Protein AF-A0A929U2H2-F1 (afdb_monomer)

Structure (mmCIF, N/CA/C/O backbone):
data_AF-A0A929U2H2-F1
#
_entry.id   AF-A0A929U2H2-F1
#
loop_
_atom_site.group_PDB
_atom_site.id
_atom_site.type_symbol
_atom_site.label_atom_id
_atom_site.label_alt_id
_atom_site.label_comp_id
_atom_site.label_asym_id
_atom_site.label_entity_id
_atom_site.label_seq_id
_atom_site.pdbx_PDB_ins_code
_atom_site.Cartn_x
_atom_site.Cartn_y
_atom_site.Cartn_z
_atom_site.occupancy
_atom_site.B_iso_or_equiv
_atom_site.auth_seq_id
_atom_site.auth_comp_id
_atom_site.auth_asym_id
_atom_site.auth_atom_id
_atom_site.pdbx_PDB_model_num
ATOM 1 N N . MET A 1 1 ? -24.625 -22.722 -10.145 1.00 35.62 1 MET A N 1
ATOM 2 C CA . MET A 1 1 ? -23.782 -21.554 -10.481 1.00 35.62 1 MET A CA 1
ATOM 3 C C . MET A 1 1 ? -23.588 -20.709 -9.228 1.00 35.62 1 MET A C 1
ATOM 5 O O . MET A 1 1 ? -24.493 -19.960 -8.889 1.00 35.62 1 MET A O 1
ATOM 9 N N . LYS A 1 2 ? -22.486 -20.876 -8.489 1.00 44.00 2 LYS A N 1
ATOM 10 C CA . LYS A 1 2 ? -22.131 -20.033 -7.330 1.00 44.00 2 LYS A CA 1
ATOM 11 C C . LYS A 1 2 ? -20.607 -20.021 -7.153 1.00 44.00 2 LYS A C 1
ATOM 13 O O . LYS A 1 2 ? -20.110 -20.536 -6.171 1.00 44.00 2 LYS A O 1
ATOM 18 N N . ASP A 1 3 ? -19.894 -19.433 -8.103 1.00 46.31 3 ASP A N 1
ATOM 19 C CA . ASP A 1 3 ? -18.496 -19.031 -7.908 1.00 46.31 3 ASP A CA 1
ATOM 20 C C . ASP A 1 3 ? -18.364 -17.596 -8.414 1.00 46.31 3 ASP A C 1
ATOM 22 O O . ASP A 1 3 ? -17.880 -17.317 -9.505 1.00 46.31 3 ASP A O 1
ATOM 26 N N . GLY A 1 4 ? -18.942 -16.668 -7.649 1.00 57.78 4 GLY A N 1
ATOM 27 C CA . GLY A 1 4 ? -18.717 -15.246 -7.863 1.00 57.78 4 GLY A CA 1
ATOM 28 C C . GLY A 1 4 ? -17.380 -14.885 -7.235 1.00 57.78 4 GLY A C 1
ATOM 29 O O . GLY A 1 4 ? -17.301 -14.764 -6.013 1.00 57.78 4 GLY A O 1
ATOM 30 N N . HIS A 1 5 ? -16.330 -14.754 -8.044 1.00 69.19 5 HIS A N 1
ATOM 31 C CA . HIS A 1 5 ? -15.065 -14.196 -7.573 1.00 69.19 5 HIS A CA 1
ATOM 32 C C . HIS A 1 5 ? -15.310 -12.787 -7.024 1.00 69.19 5 HIS A C 1
ATOM 34 O O . HIS A 1 5 ? -16.039 -11.999 -7.626 1.00 69.19 5 HIS A O 1
ATOM 40 N N . MET A 1 6 ? -14.738 -12.477 -5.858 1.00 81.81 6 MET A N 1
ATOM 41 C CA . MET A 1 6 ? -14.872 -11.148 -5.276 1.00 81.81 6 MET A CA 1
ATOM 42 C C . MET A 1 6 ? -13.935 -10.182 -5.997 1.00 81.81 6 MET A C 1
ATOM 44 O O . MET A 1 6 ? -12.740 -10.447 -6.112 1.00 81.81 6 MET A O 1
ATOM 48 N N . PHE A 1 7 ? -14.484 -9.064 -6.453 1.00 81.31 7 PHE A N 1
ATOM 49 C CA . PHE A 1 7 ? -13.729 -7.975 -7.056 1.00 81.31 7 PHE A CA 1
ATOM 50 C C . PHE A 1 7 ? -13.870 -6.753 -6.166 1.00 81.31 7 PHE A C 1
ATOM 52 O O . PHE A 1 7 ? -14.985 -6.320 -5.870 1.00 81.31 7 PHE A O 1
ATOM 59 N N . VAL A 1 8 ? -12.738 -6.229 -5.713 1.00 79.31 8 VAL A N 1
ATOM 60 C CA . VAL A 1 8 ? -12.671 -4.957 -5.004 1.00 79.31 8 VAL A CA 1
ATOM 61 C C . VAL A 1 8 ? -11.790 -4.037 -5.832 1.00 79.31 8 VAL A C 1
ATOM 63 O O . VAL A 1 8 ? -10.588 -4.270 -5.941 1.00 79.31 8 VAL A O 1
ATOM 66 N N . ASP A 1 9 ? -12.418 -3.035 -6.441 1.00 80.38 9 ASP A N 1
ATOM 67 C CA . ASP A 1 9 ? -11.767 -2.034 -7.279 1.00 80.38 9 ASP A CA 1
ATOM 68 C C . ASP A 1 9 ? -11.701 -0.699 -6.538 1.00 80.38 9 ASP A C 1
ATOM 70 O O . ASP A 1 9 ? -12.722 -0.129 -6.144 1.00 80.38 9 ASP A O 1
ATOM 74 N N . LEU A 1 10 ? -10.475 -0.238 -6.323 1.00 78.56 10 LEU A N 1
ATOM 75 C CA . LEU A 1 10 ? -10.144 1.024 -5.688 1.00 78.56 10 LEU A CA 1
ATOM 76 C C . LEU A 1 10 ? -9.533 2.034 -6.679 1.00 78.56 10 LEU A C 1
ATOM 78 O O . LEU A 1 10 ? -9.057 3.077 -6.247 1.00 78.56 10 LEU A O 1
ATOM 82 N N . ALA A 1 11 ? -9.552 1.778 -7.990 1.00 67.94 11 ALA A N 1
ATOM 83 C CA . ALA A 1 11 ? -8.986 2.687 -8.990 1.00 67.94 11 ALA A CA 1
ATOM 84 C C . ALA A 1 11 ? -9.767 4.008 -9.112 1.00 67.94 11 ALA A C 1
ATOM 86 O O . ALA A 1 11 ? -9.189 5.079 -9.261 1.00 67.94 11 ALA A O 1
ATOM 87 N N . PHE A 1 12 ? -11.095 3.966 -8.976 1.00 54.16 12 PHE A N 1
ATOM 88 C CA . PHE A 1 12 ? -11.959 5.150 -9.050 1.00 54.16 12 PHE A CA 1
ATOM 89 C C . PHE A 1 12 ? -12.264 5.735 -7.669 1.00 54.16 12 PHE A C 1
ATOM 91 O O . PHE A 1 12 ? -13.436 5.889 -7.317 1.00 54.16 12 PHE A O 1
ATOM 98 N N . PHE A 1 13 ? -11.249 6.058 -6.859 1.00 53.19 13 PHE A N 1
ATOM 99 C CA . PHE A 1 13 ? -11.454 6.701 -5.553 1.00 53.19 13 PHE A CA 1
ATOM 100 C C . PHE A 1 13 ? -12.118 8.085 -5.689 1.00 53.19 13 PHE A C 1
ATOM 102 O O . PHE A 1 13 ? -11.494 9.138 -5.616 1.00 53.19 13 PHE A O 1
ATOM 109 N N . THR A 1 14 ? -13.438 8.077 -5.820 1.00 37.28 14 THR A N 1
ATOM 110 C CA . THR A 1 14 ? -14.324 9.218 -5.655 1.00 37.28 14 THR A CA 1
ATOM 111 C C . THR A 1 14 ? -15.296 8.853 -4.542 1.00 37.28 14 THR A C 1
ATOM 113 O O . THR A 1 14 ? -16.197 8.038 -4.695 1.00 37.28 14 THR A O 1
ATOM 116 N N . ASN A 1 15 ? -15.090 9.485 -3.390 1.00 40.12 15 ASN A N 1
ATOM 117 C CA . ASN A 1 15 ? -15.979 9.506 -2.231 1.00 40.12 15 ASN A CA 1
ATOM 118 C C . ASN A 1 15 ? -15.927 8.322 -1.243 1.00 40.12 15 ASN A C 1
ATOM 120 O O . ASN A 1 15 ? -15.792 7.140 -1.556 1.00 40.12 15 ASN A O 1
ATOM 124 N N . PHE A 1 16 ? -16.060 8.727 0.019 1.00 47.28 16 PHE A N 1
ATOM 125 C CA . PHE A 1 16 ? -16.011 7.989 1.283 1.00 47.28 16 PHE A CA 1
ATOM 126 C C . PHE A 1 16 ? -17.082 6.903 1.473 1.00 47.28 16 PHE A C 1
ATOM 128 O O . PHE A 1 16 ? -17.190 6.323 2.554 1.00 47.28 16 PHE A O 1
ATOM 135 N N . ASN A 1 17 ? -17.894 6.623 0.459 1.00 42.44 17 ASN A N 1
ATOM 136 C CA . ASN A 1 17 ? -19.063 5.785 0.643 1.00 42.44 17 ASN A CA 1
ATOM 137 C C . ASN A 1 17 ? -18.671 4.305 0.599 1.00 42.44 17 ASN A C 1
ATOM 139 O O . ASN A 1 17 ? -18.106 3.827 -0.382 1.00 42.44 17 ASN A O 1
ATOM 143 N N . LEU A 1 18 ? -19.043 3.600 1.671 1.00 50.31 18 LEU A N 1
ATOM 144 C CA . LEU A 1 18 ? -18.971 2.151 1.876 1.00 50.31 18 LEU A CA 1
ATOM 145 C C . LEU A 1 18 ? -17.713 1.588 2.561 1.00 50.31 18 LEU A C 1
ATOM 147 O O . LEU A 1 18 ? -17.200 0.536 2.188 1.00 50.31 18 LEU A O 1
ATOM 151 N N . PHE A 1 19 ? -17.273 2.224 3.649 1.00 53.94 19 PHE A N 1
ATOM 152 C CA . PHE A 1 19 ? -16.481 1.532 4.665 1.00 53.94 19 PHE A CA 1
ATOM 153 C C . PHE A 1 19 ? -17.415 0.873 5.696 1.00 53.94 19 PHE A C 1
ATOM 155 O O . PHE A 1 19 ? -17.903 1.528 6.613 1.00 53.94 19 PHE A O 1
ATOM 162 N N . LEU A 1 20 ? -17.697 -0.422 5.523 1.00 57.69 20 LEU A N 1
ATOM 163 C CA . LEU A 1 20 ? -18.344 -1.254 6.542 1.00 57.69 20 LEU A CA 1
ATOM 164 C C . LEU A 1 20 ? -17.498 -2.522 6.745 1.00 57.69 20 LEU A C 1
ATOM 166 O O . LEU A 1 20 ? -17.491 -3.411 5.880 1.00 57.69 20 LEU A O 1
ATOM 170 N N . PRO A 1 21 ? -16.739 -2.613 7.852 1.00 59.09 21 PRO A N 1
ATOM 171 C CA . PRO A 1 21 ? -16.099 -3.858 8.254 1.00 5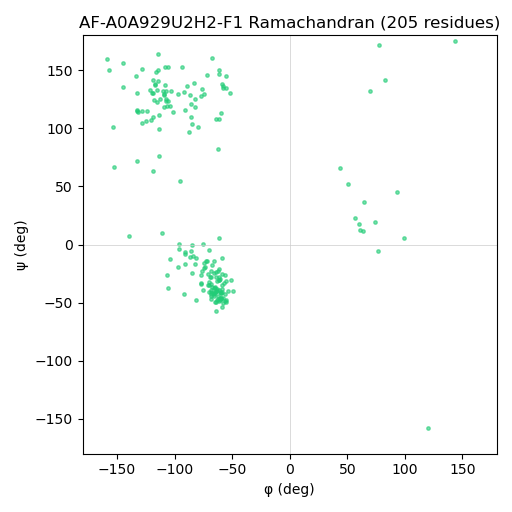9.09 21 PRO A CA 1
ATOM 172 C C . PRO A 1 21 ? -17.147 -4.969 8.382 1.00 59.09 21 PRO A C 1
ATOM 174 O O . PRO A 1 21 ? -18.278 -4.719 8.805 1.00 59.09 21 PRO A O 1
ATOM 177 N N . GLU A 1 22 ? -16.788 -6.208 8.041 1.00 54.81 22 GLU A N 1
ATOM 178 C CA . GLU A 1 22 ? -17.650 -7.354 8.351 1.00 54.81 22 GLU A CA 1
ATOM 179 C C . GLU A 1 22 ? -17.800 -7.451 9.878 1.00 54.81 22 GLU A C 1
ATOM 181 O O . GLU A 1 22 ? -16.842 -7.783 10.569 1.00 54.81 22 GLU A O 1
ATOM 186 N N . GLY A 1 23 ? -18.985 -7.113 10.399 1.00 59.88 23 GLY A N 1
ATOM 187 C CA . GLY A 1 23 ? -19.257 -7.051 11.841 1.00 59.88 23 GLY A CA 1
ATOM 188 C C . GLY A 1 23 ? -19.209 -5.650 12.464 1.00 59.88 23 GLY A C 1
ATOM 189 O O . GLY A 1 23 ? -19.339 -5.537 13.676 1.00 59.88 23 GLY A O 1
ATOM 190 N N . GLY A 1 24 ? -19.042 -4.587 11.669 1.00 69.25 24 GLY A N 1
ATOM 191 C CA . GLY A 1 24 ? -19.170 -3.197 12.131 1.00 69.25 24 GLY A CA 1
ATOM 192 C C . GLY A 1 24 ? -17.990 -2.652 12.944 1.00 69.25 24 GLY A C 1
ATOM 193 O O . GLY A 1 24 ? -17.958 -1.465 13.226 1.00 69.25 24 GLY A O 1
ATOM 194 N N . SER A 1 25 ? -16.982 -3.454 13.286 1.00 81.44 25 SER A N 1
ATOM 195 C CA . SER A 1 25 ? -15.776 -2.986 13.985 1.00 81.44 25 SER A CA 1
ATOM 196 C C . SER A 1 25 ? -14.533 -3.193 13.130 1.00 81.44 25 SER A C 1
ATOM 198 O O . SER A 1 25 ? -14.385 -4.229 12.475 1.00 81.44 25 SER A O 1
ATOM 200 N N . VAL A 1 26 ? -13.644 -2.200 13.109 1.00 86.44 26 VAL A N 1
ATOM 201 C CA . VAL A 1 26 ? -12.340 -2.332 12.453 1.00 86.44 26 VAL A CA 1
ATOM 202 C C . VAL A 1 26 ? -11.444 -3.213 13.328 1.00 86.44 26 VAL A C 1
ATOM 204 O O . VAL A 1 26 ? -11.310 -2.920 14.515 1.00 86.44 26 VAL A O 1
ATOM 207 N N . PRO A 1 27 ? -10.802 -4.263 12.777 1.00 89.88 27 PRO A N 1
ATOM 208 C CA . PRO A 1 27 ? -9.858 -5.081 13.532 1.00 89.88 27 PRO A CA 1
ATOM 209 C C . PRO A 1 27 ? -8.795 -4.230 14.227 1.00 89.88 27 PRO A C 1
ATOM 211 O O . PRO A 1 27 ? -8.151 -3.388 13.593 1.00 89.88 27 PRO A O 1
ATOM 214 N N . THR A 1 28 ? -8.585 -4.470 15.519 1.00 89.94 28 THR A N 1
ATOM 215 C CA . THR A 1 28 ? -7.646 -3.700 16.342 1.00 89.94 28 THR A CA 1
ATOM 216 C C . THR A 1 28 ? -6.218 -3.794 15.823 1.00 89.94 28 THR A C 1
ATOM 218 O O . THR A 1 28 ? -5.476 -2.830 15.924 1.00 89.94 28 THR A O 1
ATOM 221 N N . GLU A 1 29 ? -5.840 -4.902 15.186 1.00 91.62 29 GLU A N 1
ATOM 222 C CA . GLU A 1 29 ? -4.519 -5.075 14.578 1.00 91.62 29 GLU A CA 1
ATOM 223 C C . GLU A 1 29 ? -4.295 -4.110 13.406 1.00 91.62 29 GLU A C 1
ATOM 225 O O . GLU A 1 29 ? -3.190 -3.600 13.237 1.00 91.62 29 GLU A O 1
ATOM 230 N N . ILE A 1 30 ? -5.341 -3.829 12.617 1.00 91.06 30 ILE A N 1
ATOM 231 C CA . ILE A 1 30 ? -5.284 -2.829 11.540 1.00 91.06 30 ILE A CA 1
ATOM 232 C C . ILE A 1 30 ? -5.160 -1.435 12.150 1.00 91.06 30 ILE A C 1
ATOM 234 O O . ILE A 1 30 ? -4.341 -0.641 11.696 1.00 91.06 30 ILE A O 1
ATOM 238 N N . ILE A 1 31 ? -5.947 -1.149 13.189 1.00 91.50 31 ILE A N 1
ATOM 239 C CA . ILE A 1 31 ? -5.893 0.134 13.891 1.00 91.50 31 ILE A CA 1
ATOM 240 C C . ILE A 1 31 ? -4.487 0.359 14.456 1.00 91.50 31 ILE A C 1
ATOM 242 O O . ILE A 1 31 ? -3.865 1.356 14.120 1.00 91.50 31 ILE A O 1
ATOM 246 N N . SER A 1 32 ? -3.946 -0.586 15.228 1.00 92.25 32 SER A N 1
ATOM 247 C CA . SER A 1 32 ? -2.624 -0.463 15.852 1.00 92.25 32 SER A CA 1
ATOM 248 C C . SER A 1 32 ? -1.478 -0.360 14.844 1.00 92.25 32 SER A C 1
ATOM 250 O O . SER A 1 32 ? -0.478 0.290 15.139 1.00 92.25 32 SER A O 1
ATOM 252 N N . LEU A 1 33 ? -1.607 -0.983 13.666 1.00 91.31 33 LEU A N 1
ATOM 253 C CA . LEU A 1 33 ? -0.635 -0.848 12.577 1.00 91.31 33 LEU A CA 1
ATOM 254 C C . LEU A 1 33 ? -0.590 0.583 12.018 1.00 91.31 33 LEU A C 1
ATOM 256 O O . LEU A 1 33 ? 0.477 1.054 11.631 1.00 91.31 33 LEU A O 1
ATOM 260 N N . LEU A 1 34 ? -1.743 1.249 11.939 1.00 90.19 34 LEU A N 1
ATOM 261 C CA . LEU A 1 34 ? -1.889 2.562 11.308 1.00 90.19 34 LEU A CA 1
ATOM 262 C C . LEU A 1 34 ? -1.714 3.709 12.301 1.00 90.19 34 LEU A C 1
ATOM 264 O O . LEU A 1 34 ? -1.083 4.713 11.982 1.00 90.19 34 LEU A O 1
ATOM 268 N N . ASP A 1 35 ? -2.297 3.564 13.484 1.00 91.44 35 ASP A N 1
ATOM 269 C CA . ASP A 1 35 ? -2.237 4.528 14.568 1.00 91.44 35 ASP A CA 1
ATOM 270 C C . ASP A 1 35 ? -2.412 3.811 15.926 1.00 91.44 35 ASP A C 1
ATOM 272 O O . ASP A 1 35 ? -3.534 3.490 16.333 1.00 91.44 35 ASP A O 1
ATOM 276 N N . PRO A 1 36 ? -1.314 3.562 16.663 1.00 92.44 36 PRO A N 1
ATOM 277 C CA . PRO A 1 36 ? -1.353 2.853 17.940 1.00 92.44 36 PRO A CA 1
ATOM 278 C C . PRO A 1 36 ? -2.000 3.662 19.074 1.00 92.44 36 PRO A C 1
ATOM 280 O O . PRO A 1 36 ? -2.151 3.139 2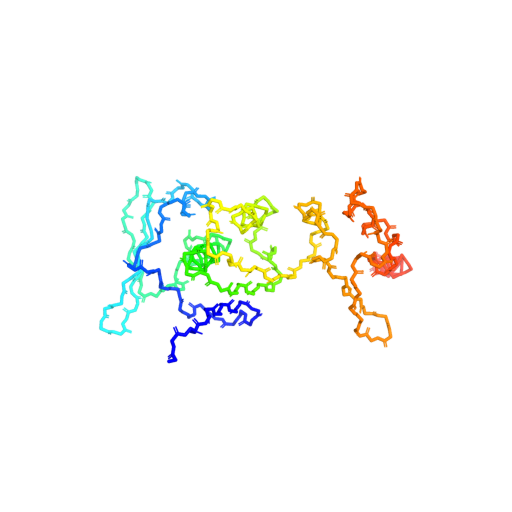0.177 1.00 92.44 36 PRO A O 1
ATOM 283 N N . THR A 1 37 ? -2.368 4.928 18.849 1.00 93.75 37 THR A N 1
ATOM 284 C CA . THR A 1 37 ? -3.045 5.757 19.861 1.00 93.75 37 THR A CA 1
ATOM 285 C C . THR A 1 37 ? -4.554 5.510 19.919 1.00 93.75 37 THR A C 1
ATOM 287 O O . THR A 1 37 ? -5.204 5.863 20.910 1.00 93.75 37 THR A O 1
ATOM 290 N N . ILE A 1 38 ? -5.114 4.882 18.884 1.00 94.44 38 ILE A N 1
ATOM 291 C CA . ILE A 1 38 ? -6.539 4.585 18.768 1.00 94.44 38 ILE A CA 1
ATOM 292 C C . ILE A 1 38 ? -6.840 3.246 19.454 1.00 94.44 38 ILE A C 1
ATOM 294 O O . ILE A 1 38 ? -6.218 2.227 19.166 1.00 94.44 38 ILE A O 1
ATOM 298 N N . GLU A 1 39 ? -7.833 3.244 20.341 1.00 94.06 39 GLU A N 1
ATOM 299 C CA . GLU A 1 39 ? -8.322 2.051 21.037 1.00 94.06 39 GLU A CA 1
ATOM 300 C C . GLU A 1 39 ? -9.287 1.251 20.150 1.00 94.06 39 GLU A C 1
ATOM 302 O O . GLU A 1 39 ? -9.142 0.037 20.017 1.00 94.06 39 GLU A O 1
ATOM 307 N N . TYR A 1 40 ? -10.262 1.917 19.519 1.00 92.06 40 TYR A N 1
ATOM 308 C CA . TYR A 1 40 ? -11.142 1.294 18.527 1.00 92.06 40 TYR A CA 1
ATOM 309 C C . TYR A 1 40 ? -11.800 2.308 17.586 1.00 92.06 40 TYR A C 1
ATOM 311 O O . TYR A 1 40 ? -11.964 3.490 17.904 1.00 92.06 40 TYR A O 1
ATOM 319 N N . ILE A 1 41 ? -12.240 1.788 16.438 1.00 90.69 41 ILE A N 1
ATOM 320 C CA . ILE A 1 41 ? -13.132 2.447 15.486 1.00 90.69 41 ILE A CA 1
ATOM 321 C C . ILE A 1 41 ? -14.287 1.481 15.213 1.00 90.69 41 ILE A C 1
ATOM 323 O O . ILE A 1 41 ? -14.082 0.413 14.631 1.00 90.69 41 ILE A O 1
ATOM 327 N N . ASN A 1 42 ? -15.497 1.861 15.616 1.00 88.50 42 ASN A N 1
ATOM 328 C CA . ASN A 1 42 ? -16.720 1.106 15.348 1.00 88.50 42 ASN A CA 1
ATOM 329 C C . ASN A 1 42 ? -17.636 1.905 14.430 1.00 88.50 42 ASN A C 1
ATOM 331 O O . ASN A 1 42 ? -17.765 3.116 14.563 1.00 88.50 42 ASN A O 1
ATOM 335 N N . ILE A 1 43 ? -18.282 1.221 13.499 1.00 84.44 43 ILE A N 1
ATOM 336 C CA . ILE A 1 43 ? -19.167 1.790 12.495 1.00 84.44 43 ILE A CA 1
ATOM 337 C C . ILE A 1 43 ? -20.439 0.964 12.470 1.00 84.44 43 ILE A C 1
ATOM 339 O O . ILE A 1 43 ? -20.450 -0.213 12.110 1.00 84.44 43 ILE A O 1
ATOM 343 N N . GLU A 1 44 ? -21.526 1.613 12.849 1.00 82.50 44 GLU A N 1
ATOM 344 C CA . GLU A 1 44 ? -22.841 1.013 12.980 1.00 82.50 44 GLU A CA 1
ATOM 345 C C . GLU A 1 44 ? -23.797 1.705 12.014 1.00 82.50 44 GLU A C 1
ATOM 347 O O . GLU A 1 44 ? -23.744 2.921 11.833 1.00 82.50 44 GLU A O 1
ATOM 352 N N . ASN A 1 45 ? -24.690 0.938 11.393 1.00 80.00 45 ASN A N 1
ATOM 353 C CA . ASN A 1 45 ? -25.795 1.503 10.629 1.00 80.00 45 ASN A CA 1
ATOM 354 C C . ASN A 1 45 ? -27.066 1.430 11.484 1.00 80.00 45 ASN A C 1
ATOM 356 O O . ASN A 1 45 ? -27.530 0.336 11.809 1.00 80.00 45 ASN A O 1
ATOM 360 N N . ILE A 1 46 ? -27.599 2.587 11.873 1.00 79.50 46 ILE A N 1
ATOM 361 C CA . ILE A 1 46 ? -28.797 2.720 12.705 1.00 79.50 46 ILE A CA 1
ATOM 362 C C . ILE A 1 46 ? -29.802 3.594 11.955 1.00 79.50 46 ILE A C 1
ATOM 364 O O . ILE A 1 46 ? -29.562 4.783 11.765 1.00 79.50 46 ILE A O 1
ATOM 368 N N . ASN A 1 47 ? -30.950 3.027 11.568 1.00 79.00 47 ASN A N 1
ATOM 369 C CA . ASN A 1 47 ? -32.033 3.738 10.869 1.00 79.00 47 ASN A CA 1
ATOM 370 C C . ASN A 1 47 ? -31.543 4.532 9.637 1.00 79.00 47 ASN A C 1
ATOM 372 O O . ASN A 1 47 ? -31.777 5.737 9.545 1.00 79.00 47 ASN A O 1
ATOM 376 N N . ASP A 1 48 ? -30.810 3.867 8.737 1.00 75.88 48 ASP A N 1
ATOM 377 C CA . ASP A 1 48 ? -30.183 4.447 7.534 1.00 75.88 48 ASP A CA 1
ATOM 378 C C . ASP A 1 48 ? -29.144 5.554 7.801 1.00 75.88 48 ASP A C 1
ATOM 380 O O . ASP A 1 48 ? -28.702 6.244 6.879 1.00 75.88 48 ASP A O 1
ATOM 384 N N . LYS A 1 49 ? -28.707 5.719 9.055 1.00 78.62 49 LYS A N 1
ATOM 385 C CA . LYS A 1 49 ? -27.608 6.611 9.436 1.00 78.62 49 LYS A CA 1
ATOM 386 C C . LYS A 1 49 ? -26.392 5.801 9.847 1.00 78.62 49 LYS A C 1
ATOM 388 O O . LYS A 1 49 ? -26.467 4.934 10.716 1.00 78.62 49 LYS A O 1
ATOM 393 N N . VAL A 1 50 ? -25.250 6.136 9.258 1.00 80.75 50 VAL A N 1
ATOM 394 C CA . VAL A 1 50 ? -23.966 5.538 9.622 1.00 80.75 50 VAL A CA 1
ATOM 395 C C . VAL A 1 50 ? -23.373 6.313 10.793 1.00 80.75 50 VAL A C 1
ATOM 397 O O . VAL A 1 50 ? -22.936 7.448 10.630 1.00 80.75 50 VAL A O 1
ATOM 400 N N . ILE A 1 51 ? -23.349 5.693 11.968 1.00 86.50 51 ILE A N 1
ATOM 401 C CA . ILE A 1 51 ? -22.734 6.241 13.176 1.00 86.50 51 ILE A CA 1
ATOM 402 C C . ILE A 1 51 ? -21.336 5.657 13.307 1.00 86.50 51 ILE A C 1
ATOM 404 O O . ILE A 1 51 ? -21.154 4.443 13.244 1.00 86.50 51 ILE A O 1
ATOM 408 N N . THR A 1 52 ? -20.348 6.523 13.514 1.00 87.50 52 THR A N 1
ATOM 409 C CA . THR A 1 52 ? -18.961 6.113 13.750 1.00 87.50 52 THR A CA 1
ATOM 410 C C . THR A 1 52 ? -18.564 6.452 15.179 1.00 87.50 52 THR A C 1
ATOM 412 O O . THR A 1 52 ? -18.674 7.599 15.598 1.00 87.50 52 THR A O 1
ATOM 415 N N . ARG A 1 53 ? -18.094 5.466 15.938 1.00 91.44 53 ARG A N 1
ATOM 416 C CA . ARG A 1 53 ? -17.544 5.640 17.283 1.00 91.44 53 ARG A CA 1
ATOM 417 C C . ARG A 1 53 ? -16.032 5.509 17.221 1.00 91.44 53 ARG A C 1
ATOM 419 O O . ARG A 1 53 ? -15.519 4.490 16.761 1.00 91.44 53 ARG A O 1
ATOM 426 N N . LEU A 1 54 ? -15.337 6.538 17.681 1.00 92.94 54 LEU A N 1
ATOM 427 C CA . LEU A 1 54 ? -13.882 6.610 17.739 1.00 92.94 54 LEU A CA 1
ATOM 428 C C . LEU A 1 54 ? -13.464 6.781 19.195 1.00 92.94 54 LEU A C 1
ATOM 430 O O . LEU A 1 54 ? -13.962 7.670 19.885 1.00 92.94 54 LEU A O 1
ATOM 434 N N . LYS A 1 55 ? -12.518 5.970 19.663 1.00 95.00 55 LYS A N 1
ATOM 435 C CA . LYS A 1 55 ? -11.929 6.137 20.991 1.00 95.00 55 LYS A CA 1
ATOM 436 C C . LYS A 1 55 ? -10.415 6.047 20.914 1.00 95.00 55 LYS A C 1
ATOM 438 O O . LYS A 1 55 ? -9.886 5.090 20.359 1.00 95.00 55 LYS A O 1
ATOM 443 N N . PHE A 1 56 ? -9.735 7.022 21.509 1.00 95.50 56 PHE A N 1
ATOM 444 C CA . PHE A 1 56 ? -8.297 6.977 21.767 1.00 95.50 56 PHE A CA 1
ATOM 445 C C . PHE A 1 56 ? -8.031 6.447 23.173 1.00 95.50 56 PH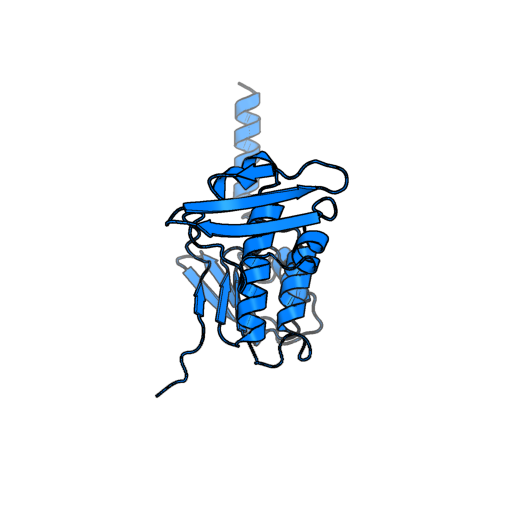E A C 1
ATOM 447 O O . PHE A 1 56 ? -8.847 6.642 24.084 1.00 95.50 56 PHE A O 1
ATOM 454 N N . TYR A 1 57 ? -6.867 5.831 23.376 1.00 93.50 57 TYR A N 1
ATOM 455 C CA . TYR A 1 57 ? -6.454 5.405 24.708 1.00 93.50 57 TYR A CA 1
ATOM 456 C C . TYR A 1 57 ? -6.464 6.588 25.681 1.00 93.50 57 TYR A C 1
ATOM 458 O O . TYR A 1 57 ? -5.974 7.673 25.378 1.00 93.50 57 TYR A O 1
ATOM 466 N N . GLN A 1 58 ? -7.021 6.359 26.873 1.00 94.00 58 GLN A N 1
ATOM 467 C CA . GLN A 1 58 ? -7.122 7.353 27.953 1.00 94.00 58 GLN A CA 1
ATOM 468 C C . GLN A 1 58 ? -7.990 8.584 27.628 1.00 94.00 58 GLN A C 1
ATOM 470 O O . GLN A 1 58 ? -8.009 9.541 28.402 1.00 94.00 58 GLN A O 1
ATOM 475 N N . GLN A 1 59 ? -8.752 8.562 26.532 1.00 94.69 59 GLN A N 1
ATOM 476 C CA . GLN A 1 59 ? -9.695 9.621 26.178 1.00 94.69 59 GLN A CA 1
ATOM 477 C C . GLN A 1 59 ? -11.143 9.121 26.221 1.00 94.69 59 GLN A C 1
ATOM 479 O O . GLN A 1 59 ? -11.422 7.919 26.267 1.00 94.69 59 GLN A O 1
ATOM 484 N N . LYS A 1 60 ? -12.089 10.065 26.250 1.00 94.19 60 LYS A N 1
ATOM 485 C CA . LYS A 1 60 ? -13.517 9.745 26.142 1.00 94.19 60 LYS A CA 1
ATOM 486 C C . LYS A 1 60 ? -13.843 9.310 24.712 1.00 94.19 60 LYS A C 1
ATOM 488 O O . LYS A 1 60 ? -13.256 9.821 23.764 1.00 94.19 60 LYS A O 1
ATOM 493 N N . GLU A 1 61 ? -14.790 8.383 24.583 1.00 95.50 61 GLU A N 1
ATOM 494 C CA . GLU A 1 61 ? -15.348 7.991 23.285 1.00 95.50 61 GLU A CA 1
ATOM 495 C C . GLU A 1 61 ? -15.976 9.211 22.595 1.00 95.50 61 GLU A C 1
ATOM 497 O O . GLU A 1 61 ? -16.654 10.024 23.231 1.00 95.50 61 GLU A O 1
ATOM 502 N N . MET A 1 62 ? -15.742 9.320 21.292 1.00 93.19 62 MET A N 1
ATOM 503 C CA . MET A 1 62 ? -16.339 10.303 20.402 1.00 93.19 62 MET A CA 1
ATOM 504 C C . MET A 1 62 ? -17.352 9.598 19.501 1.00 93.19 62 MET A C 1
ATOM 506 O O . MET A 1 62 ? -17.046 8.568 18.898 1.00 93.19 62 MET A O 1
ATOM 510 N N . VAL A 1 63 ? -18.551 10.168 19.391 1.00 92.38 63 VAL A N 1
ATOM 511 C CA . VAL A 1 63 ? -19.613 9.675 18.508 1.00 92.38 63 VAL A CA 1
ATOM 512 C C . VAL A 1 63 ? -19.777 10.658 17.359 1.00 92.38 63 VAL A C 1
ATOM 514 O O . VAL A 1 63 ? -20.100 11.823 17.577 1.00 92.38 63 VAL A O 1
ATOM 517 N N . LEU A 1 64 ? -19.547 10.171 16.146 1.00 88.38 64 LEU A N 1
ATOM 518 C CA . LEU A 1 64 ? -19.581 10.920 14.898 1.00 88.38 64 LEU A CA 1
ATOM 519 C C . LEU A 1 64 ? -20.819 10.507 14.098 1.00 88.38 64 LEU A C 1
ATOM 521 O O . LEU A 1 64 ? -21.143 9.316 14.004 1.00 88.38 64 LEU A O 1
ATOM 525 N N . LEU A 1 65 ? -21.510 11.483 13.511 1.00 84.06 65 LEU A N 1
ATOM 526 C CA . LEU A 1 65 ? -22.769 11.261 12.789 1.00 84.06 65 LEU A CA 1
ATOM 527 C C . LEU A 1 65 ? -22.546 10.885 11.319 1.00 84.06 65 LEU A C 1
ATOM 529 O O . LEU A 1 65 ? -23.492 10.489 10.636 1.00 84.06 65 LEU A O 1
ATOM 533 N N . ASN A 1 66 ? -21.311 11.022 10.837 1.00 76.81 66 ASN A N 1
ATOM 534 C CA . ASN A 1 66 ? -20.889 10.650 9.497 1.00 76.81 66 ASN A CA 1
ATOM 535 C C . ASN A 1 66 ? -19.439 10.119 9.519 1.00 76.81 66 ASN A C 1
ATOM 537 O O . ASN A 1 66 ? -18.573 10.765 10.112 1.00 76.81 66 ASN A O 1
ATOM 541 N N . PRO A 1 67 ? -19.119 9.007 8.824 1.00 75.19 67 PRO A N 1
ATOM 542 C CA . PRO A 1 67 ? -17.742 8.533 8.658 1.00 75.19 67 PRO A CA 1
ATOM 543 C C . PRO A 1 67 ? -16.746 9.590 8.166 1.00 75.19 67 PRO A C 1
ATOM 545 O O . PRO A 1 67 ? -15.572 9.544 8.530 1.00 75.19 67 PRO A O 1
ATOM 548 N N . SER A 1 68 ? -17.191 10.565 7.367 1.00 78.94 68 SER A N 1
ATOM 549 C CA . SER A 1 68 ? -16.326 11.645 6.875 1.00 78.94 68 SER A CA 1
ATOM 550 C C . SER A 1 68 ? -15.747 12.525 7.990 1.00 78.94 68 SER A C 1
ATOM 552 O O . SER A 1 68 ? -14.697 13.135 7.787 1.00 78.94 68 SER A O 1
ATOM 554 N N . GLU A 1 69 ? -16.381 12.576 9.165 1.00 85.19 69 GLU A N 1
ATOM 555 C CA . GLU A 1 69 ? -15.884 13.319 10.332 1.00 85.19 69 GLU A CA 1
ATOM 556 C C . GLU A 1 69 ? -14.603 12.709 10.916 1.00 85.19 69 GLU A C 1
ATOM 558 O O . GLU A 1 69 ? -13.856 13.411 11.593 1.00 85.19 69 GLU A O 1
ATOM 563 N N . LEU A 1 70 ? -14.277 11.447 10.601 1.00 85.94 70 LEU A N 1
ATOM 564 C CA . LEU A 1 70 ? -12.993 10.851 10.985 1.00 85.94 70 LEU A CA 1
ATOM 565 C C . LEU A 1 70 ? -11.805 11.683 10.490 1.00 85.94 70 LEU A C 1
ATOM 567 O O . LEU A 1 70 ? -10.796 11.749 11.181 1.00 85.94 70 LEU A O 1
ATOM 571 N N . ASN A 1 71 ? -11.930 12.367 9.346 1.00 85.06 71 ASN A N 1
ATOM 572 C CA . ASN A 1 71 ? -10.867 13.224 8.804 1.00 85.06 71 ASN A CA 1
ATOM 573 C C . ASN A 1 71 ? -10.563 14.457 9.672 1.00 85.06 71 ASN A C 1
ATOM 575 O O . ASN A 1 71 ? -9.550 15.113 9.453 1.00 85.06 71 ASN A O 1
ATOM 579 N N . VAL A 1 72 ? -11.437 14.799 10.625 1.00 88.12 72 VAL A N 1
ATOM 580 C CA . VAL A 1 72 ? -11.192 15.885 11.586 1.00 88.12 72 VAL A CA 1
ATOM 581 C C . VAL A 1 72 ? -10.228 15.433 12.684 1.00 88.12 72 VAL A C 1
ATOM 583 O O . VAL A 1 72 ? -9.444 16.236 13.181 1.00 88.12 72 VAL A O 1
ATOM 586 N N . PHE A 1 73 ? -10.278 14.153 13.058 1.00 89.56 73 PHE A N 1
ATOM 587 C CA . PHE A 1 73 ? -9.542 13.610 14.204 1.00 89.56 73 PHE A CA 1
ATOM 588 C C . PHE A 1 73 ? -8.349 12.744 13.803 1.00 89.56 73 PHE A C 1
ATOM 590 O O . PHE A 1 73 ? -7.404 12.611 14.575 1.00 89.56 73 PHE A O 1
ATOM 597 N N . LEU A 1 74 ? -8.396 12.142 12.616 1.00 88.06 74 LEU A N 1
ATOM 598 C CA . LEU A 1 74 ? -7.407 11.198 12.118 1.00 88.06 74 LEU A CA 1
ATOM 599 C C . LEU A 1 74 ? -6.699 11.753 10.888 1.00 88.06 74 LEU A C 1
ATOM 601 O O . LEU A 1 74 ? -7.289 12.456 10.066 1.00 88.06 74 LEU A O 1
ATOM 605 N N . SER A 1 75 ? -5.433 11.369 10.725 1.00 86.38 75 SER A N 1
ATOM 606 C CA . SER A 1 75 ? -4.698 11.680 9.502 1.00 86.38 75 SER A CA 1
ATOM 607 C C . SER A 1 75 ? -5.379 11.040 8.286 1.00 86.38 75 SER A C 1
ATOM 609 O O . SER A 1 75 ? -5.972 9.959 8.373 1.00 86.38 75 SER A O 1
ATOM 611 N N . SER A 1 76 ? -5.249 11.675 7.121 1.00 81.62 76 SER A N 1
ATOM 612 C CA . SER A 1 76 ? -5.767 11.120 5.866 1.00 81.62 76 SER A CA 1
ATOM 613 C C . SER A 1 76 ? -5.192 9.729 5.564 1.00 81.62 76 SER A C 1
ATOM 615 O O . SER A 1 76 ? -5.909 8.881 5.031 1.00 81.62 76 SER A O 1
ATOM 617 N N . GLY A 1 77 ? -3.935 9.477 5.953 1.00 82.94 77 GLY A N 1
ATOM 618 C CA . GLY A 1 77 ? -3.277 8.174 5.846 1.00 82.94 77 GLY A CA 1
ATOM 619 C C . GLY A 1 77 ? -3.917 7.113 6.742 1.00 82.94 77 GLY A C 1
ATOM 620 O O . GLY A 1 77 ? -4.184 6.009 6.279 1.00 82.94 77 GLY A O 1
ATOM 621 N N . THR A 1 78 ? -4.267 7.451 7.986 1.00 87.81 78 THR A N 1
ATOM 622 C CA . THR A 1 78 ? -4.954 6.531 8.909 1.00 87.81 78 THR A CA 1
ATOM 623 C C . THR A 1 78 ? -6.337 6.157 8.380 1.00 87.81 78 THR A C 1
ATOM 625 O O . THR A 1 78 ? -6.668 4.978 8.283 1.00 87.81 78 THR A O 1
ATOM 628 N N . VAL A 1 79 ? -7.140 7.148 7.979 1.00 85.19 79 VAL A N 1
ATOM 629 C CA . VAL A 1 79 ? -8.516 6.924 7.505 1.00 85.19 79 VAL A CA 1
ATOM 630 C C . VAL A 1 79 ? -8.541 6.062 6.243 1.00 85.19 79 VAL A C 1
ATOM 632 O O . VAL A 1 79 ? -9.293 5.088 6.151 1.00 85.19 79 VAL A O 1
ATOM 635 N N . LYS A 1 80 ? -7.694 6.389 5.264 1.00 82.25 80 LYS A N 1
ATOM 636 C CA . LYS A 1 80 ? -7.594 5.617 4.019 1.00 82.25 80 LYS A CA 1
ATOM 637 C C . LYS A 1 80 ? -6.943 4.260 4.255 1.00 82.25 80 LYS A C 1
ATOM 639 O O . LYS A 1 80 ? -7.372 3.270 3.664 1.00 82.25 80 LYS A O 1
ATOM 644 N N . GLY A 1 81 ? -5.988 4.198 5.177 1.00 87.38 81 GLY A N 1
ATOM 645 C CA . GLY A 1 81 ? -5.342 2.967 5.586 1.00 87.38 81 GLY A CA 1
ATOM 646 C C . GLY A 1 81 ? -6.310 1.956 6.162 1.00 87.38 81 GLY A C 1
ATOM 647 O O . GLY A 1 81 ? -6.330 0.802 5.734 1.00 87.38 81 GLY A O 1
ATOM 648 N N . VAL A 1 82 ? -7.180 2.411 7.060 1.00 86.56 82 VAL A N 1
ATOM 649 C CA . VAL A 1 82 ? -8.216 1.586 7.680 1.00 86.56 82 VAL A CA 1
ATOM 650 C C . VAL A 1 82 ? -9.093 0.943 6.603 1.00 86.56 82 VAL A C 1
ATOM 652 O O . VAL A 1 82 ? -9.362 -0.259 6.668 1.00 86.56 82 VAL A O 1
ATOM 655 N N . ARG A 1 83 ? -9.467 1.701 5.564 1.00 83.00 83 ARG A N 1
ATOM 656 C CA . ARG A 1 83 ? -10.229 1.184 4.421 1.00 83.00 83 ARG A CA 1
ATOM 657 C C . ARG A 1 83 ? -9.450 0.140 3.626 1.00 83.00 83 ARG A C 1
ATOM 659 O O . ARG A 1 83 ? -9.918 -0.991 3.515 1.00 83.00 83 ARG A O 1
ATOM 666 N N . VAL A 1 84 ? -8.267 0.488 3.120 1.00 88.12 84 VAL A N 1
ATOM 667 C CA . VAL A 1 84 ? -7.469 -0.400 2.258 1.00 88.12 84 VAL A CA 1
ATOM 668 C C . VAL A 1 84 ? -7.121 -1.707 2.969 1.00 88.12 84 VAL A C 1
ATOM 670 O O . VAL A 1 84 ? -7.314 -2.773 2.391 1.00 88.12 84 VAL A O 1
ATOM 673 N N . PHE A 1 85 ? -6.668 -1.663 4.225 1.00 90.44 85 PHE A N 1
ATOM 674 C CA . PHE A 1 85 ? -6.327 -2.878 4.970 1.00 90.44 85 PHE A CA 1
ATOM 675 C C . PHE A 1 85 ? -7.557 -3.730 5.298 1.00 90.44 85 PHE A C 1
ATOM 677 O O . PHE A 1 85 ? -7.468 -4.958 5.284 1.00 90.44 85 PHE A O 1
ATOM 684 N N . SER A 1 86 ? -8.717 -3.117 5.545 1.00 87.69 86 SER A N 1
ATOM 685 C CA . SER A 1 86 ? -9.958 -3.875 5.761 1.00 87.69 86 SER A CA 1
ATOM 686 C C . SER A 1 86 ? -10.453 -4.539 4.478 1.00 87.69 86 SER A C 1
ATOM 688 O O . SER A 1 86 ? -10.893 -5.690 4.506 1.00 87.69 86 SER A O 1
ATOM 690 N N . ASP A 1 87 ? -10.363 -3.839 3.348 1.00 87.44 87 ASP A N 1
ATOM 691 C CA . ASP A 1 87 ? -10.722 -4.364 2.032 1.00 87.44 87 ASP A CA 1
ATOM 692 C C . ASP A 1 87 ? -9.769 -5.493 1.615 1.00 87.44 87 ASP A C 1
ATOM 694 O O . ASP A 1 87 ? -10.222 -6.574 1.229 1.00 87.44 87 ASP A O 1
ATOM 698 N N . ALA A 1 88 ? -8.464 -5.301 1.814 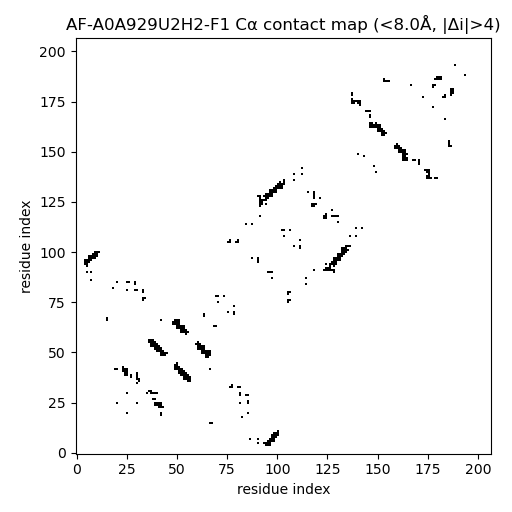1.00 91.69 88 ALA A N 1
ATOM 699 C CA . ALA A 1 88 ? -7.449 -6.329 1.625 1.00 91.69 88 ALA A CA 1
ATOM 700 C C . ALA A 1 88 ? -7.713 -7.558 2.503 1.00 91.69 88 ALA A C 1
ATOM 702 O O . ALA A 1 88 ? -7.694 -8.681 2.006 1.00 91.69 88 ALA A O 1
ATOM 703 N N . LEU A 1 89 ? -8.030 -7.370 3.789 1.00 91.56 89 LEU A N 1
ATOM 704 C CA . LEU A 1 89 ? -8.376 -8.467 4.693 1.00 91.56 89 LEU A CA 1
ATOM 705 C C . LEU A 1 89 ? -9.606 -9.237 4.199 1.00 91.56 89 LEU A C 1
ATOM 707 O O . LEU A 1 89 ? -9.622 -10.470 4.245 1.00 91.56 89 LEU A O 1
ATOM 711 N N . ARG A 1 90 ? -10.632 -8.534 3.708 1.00 88.56 90 ARG A N 1
ATOM 712 C CA . ARG A 1 90 ? -11.825 -9.162 3.126 1.00 88.56 90 ARG A CA 1
ATOM 713 C C . ARG A 1 90 ? -11.438 -10.026 1.923 1.00 88.56 90 ARG A C 1
ATOM 715 O O . ARG A 1 90 ? -11.859 -11.182 1.848 1.00 88.56 90 ARG A O 1
ATOM 722 N N . VAL A 1 91 ? -10.618 -9.486 1.018 1.00 92.38 91 VAL A N 1
ATOM 723 C CA . VAL A 1 91 ? -10.111 -10.176 -0.182 1.00 92.38 91 VAL A CA 1
ATOM 724 C C . VAL A 1 91 ? -9.258 -11.391 0.176 1.00 92.38 91 VAL A C 1
ATOM 726 O O . VAL A 1 91 ? -9.497 -12.472 -0.355 1.00 92.38 91 VAL A O 1
ATOM 729 N N . LEU A 1 92 ? -8.354 -11.281 1.145 1.00 93.56 92 LEU A N 1
ATOM 730 C CA . LEU A 1 92 ? -7.534 -12.400 1.620 1.00 93.56 92 LEU A CA 1
ATOM 731 C C . LEU A 1 92 ? -8.380 -13.526 2.240 1.00 93.56 92 LEU A C 1
ATOM 733 O O . LEU A 1 92 ? -8.101 -14.706 2.018 1.00 93.56 92 LEU A O 1
ATOM 737 N N . LYS A 1 93 ? -9.446 -13.184 2.979 1.00 90.75 93 LYS A N 1
ATOM 738 C CA . LYS A 1 93 ? -10.359 -14.164 3.598 1.00 90.75 93 LYS A CA 1
ATOM 739 C C . LYS A 1 93 ? -11.196 -14.934 2.576 1.00 90.75 93 LYS A C 1
ATOM 741 O O . LYS A 1 93 ? -11.429 -16.130 2.757 1.00 90.75 93 LYS A O 1
ATOM 746 N N . LYS A 1 94 ? -11.686 -14.253 1.538 1.00 90.06 94 LYS A N 1
ATOM 747 C CA . LYS A 1 94 ? -12.625 -14.820 0.554 1.00 90.06 94 LYS A CA 1
ATOM 748 C C . LYS A 1 94 ? -11.948 -15.327 -0.723 1.00 90.06 94 LYS A C 1
ATOM 750 O O . LYS A 1 94 ? -12.531 -16.159 -1.412 1.00 90.06 94 LYS A O 1
ATOM 755 N N . GLY A 1 95 ? -10.728 -14.881 -1.012 1.00 92.00 95 GLY A N 1
ATOM 756 C CA . GLY A 1 95 ? -10.142 -14.963 -2.349 1.00 92.00 95 GLY A CA 1
ATOM 757 C C . GLY A 1 95 ? -10.712 -13.881 -3.274 1.00 92.00 95 GLY A C 1
ATOM 758 O O . GLY A 1 95 ? -11.671 -13.189 -2.925 1.00 92.00 95 GLY A O 1
ATOM 759 N N . GLY A 1 96 ? -10.135 -13.744 -4.468 1.00 93.56 96 GLY A N 1
ATOM 760 C CA . GLY A 1 96 ? -10.570 -12.768 -5.473 1.00 93.56 96 GLY A CA 1
ATOM 761 C C . GLY A 1 96 ? -9.478 -11.777 -5.862 1.00 93.56 96 GLY A C 1
ATOM 762 O O . GLY A 1 96 ? -8.295 -12.066 -5.697 1.00 93.56 96 GLY A O 1
ATOM 763 N N . TYR A 1 97 ? -9.890 -10.626 -6.386 1.00 93.81 97 TYR A N 1
ATOM 764 C CA . TYR A 1 97 ? -9.008 -9.606 -6.948 1.00 93.81 97 TYR A CA 1
ATOM 765 C C . TYR A 1 97 ? -9.143 -8.291 -6.181 1.00 93.81 97 TYR A C 1
ATOM 767 O O . TYR A 1 97 ? -10.255 -7.802 -5.966 1.00 93.81 97 TYR A O 1
ATOM 775 N N . PHE A 1 98 ? -8.005 -7.725 -5.792 1.00 93.25 98 PHE A N 1
ATOM 776 C CA . PHE A 1 98 ? -7.889 -6.413 -5.173 1.00 93.25 98 PHE A CA 1
ATOM 777 C C . PHE A 1 98 ? -7.144 -5.478 -6.120 1.00 93.25 98 PHE A C 1
ATOM 779 O O . PHE A 1 98 ? -5.964 -5.696 -6.380 1.00 93.25 98 PHE A O 1
ATOM 786 N N . ILE A 1 99 ? -7.831 -4.480 -6.669 1.00 92.12 99 ILE A N 1
ATOM 787 C CA . ILE A 1 99 ? -7.271 -3.547 -7.650 1.00 92.12 99 ILE A CA 1
ATOM 788 C C . ILE A 1 99 ? -7.077 -2.200 -6.965 1.00 92.12 99 ILE A C 1
ATOM 790 O O . ILE A 1 99 ? -8.036 -1.660 -6.418 1.00 92.12 99 ILE A O 1
ATOM 794 N N . VAL A 1 100 ? -5.854 -1.673 -6.969 1.00 88.69 100 VAL A N 1
ATOM 795 C CA . VAL A 1 100 ? -5.500 -0.420 -6.287 1.00 88.69 100 VAL A CA 1
ATOM 796 C C . VAL A 1 100 ? -4.688 0.465 -7.221 1.00 88.69 100 VAL A C 1
ATOM 798 O O . VAL A 1 100 ? -3.578 0.106 -7.598 1.00 88.69 100 VAL A O 1
ATOM 801 N N . ASP A 1 101 ? -5.222 1.626 -7.581 1.00 87.12 101 ASP A N 1
ATOM 802 C CA . ASP A 1 101 ? -4.450 2.622 -8.323 1.00 87.12 101 ASP A CA 1
ATOM 803 C C . ASP A 1 101 ? -3.602 3.460 -7.358 1.00 87.12 101 ASP A C 1
ATOM 805 O O . ASP A 1 101 ? -4.061 3.792 -6.262 1.00 87.12 101 ASP A O 1
ATOM 809 N N . GLU A 1 102 ? -2.366 3.745 -7.761 1.00 86.50 102 GLU A N 1
ATOM 810 C CA . GLU A 1 102 ? -1.349 4.515 -7.043 1.00 86.50 102 GLU A CA 1
ATOM 811 C C . GLU A 1 102 ? -1.295 4.113 -5.562 1.00 86.50 102 GLU A C 1
ATOM 813 O O . GLU A 1 102 ? -1.661 4.876 -4.663 1.00 86.50 102 GLU A O 1
ATOM 818 N N . VAL A 1 103 ? -0.886 2.868 -5.292 1.00 87.00 103 VAL A N 1
ATOM 819 C CA . VAL A 1 103 ? -0.960 2.259 -3.949 1.00 87.00 103 VAL A CA 1
ATOM 820 C C . VAL A 1 103 ? -0.234 3.081 -2.875 1.00 87.00 103 VAL A C 1
ATOM 822 O O . VAL A 1 103 ? -0.602 3.039 -1.704 1.00 87.00 103 VAL A O 1
ATOM 825 N N . GLU A 1 104 ? 0.766 3.869 -3.254 1.00 83.94 104 GLU A N 1
ATOM 826 C CA . GLU A 1 104 ? 1.509 4.777 -2.384 1.00 83.94 104 GLU A CA 1
ATOM 827 C C . GLU A 1 104 ? 0.758 6.045 -1.975 1.00 83.94 104 GLU A C 1
ATOM 829 O O . GLU A 1 104 ? 1.168 6.682 -1.007 1.00 83.94 104 GLU A O 1
ATOM 834 N N . ASN A 1 105 ? -0.336 6.426 -2.645 1.00 76.75 105 ASN A N 1
ATOM 835 C CA . ASN A 1 105 ? -0.938 7.757 -2.490 1.00 76.75 105 ASN A CA 1
ATOM 836 C C . ASN A 1 105 ? -1.372 8.111 -1.060 1.00 76.75 105 ASN A C 1
ATOM 838 O O . ASN A 1 105 ? -1.681 9.265 -0.770 1.00 76.75 105 ASN A O 1
ATOM 842 N N . HIS A 1 106 ? -1.405 7.146 -0.143 1.00 68.75 106 HIS A N 1
ATOM 843 C CA . HIS A 1 106 ? -1.839 7.342 1.240 1.00 68.75 106 HIS A CA 1
ATOM 844 C C . HIS A 1 106 ? -0.981 6.598 2.262 1.00 68.75 106 HIS A C 1
ATOM 846 O O . HIS A 1 106 ? -1.321 6.575 3.447 1.00 68.75 106 HIS A O 1
ATOM 852 N N . PHE A 1 107 ? 0.118 5.993 1.817 1.00 80.06 107 PHE A N 1
ATOM 853 C CA . PHE A 1 107 ? 0.932 5.106 2.627 1.00 80.06 107 PHE A CA 1
ATOM 854 C C . PHE A 1 107 ? 2.407 5.422 2.486 1.00 80.06 107 PHE A C 1
ATOM 856 O O . PHE A 1 107 ? 2.902 5.731 1.407 1.00 80.06 107 PHE A O 1
ATOM 863 N N . ASN A 1 108 ? 3.133 5.260 3.589 1.00 84.56 108 ASN A N 1
ATOM 864 C CA . ASN A 1 108 ? 4.573 5.108 3.482 1.00 84.56 108 ASN A CA 1
ATOM 865 C C . ASN A 1 108 ? 4.904 3.770 2.799 1.00 84.56 108 ASN A C 1
ATOM 867 O O . ASN A 1 108 ? 4.096 2.835 2.756 1.00 84.56 108 ASN A O 1
ATOM 871 N N . ARG A 1 109 ? 6.123 3.683 2.275 1.00 88.19 109 ARG A N 1
ATOM 872 C CA . ARG A 1 109 ? 6.621 2.494 1.586 1.00 88.19 109 ARG A CA 1
ATOM 873 C C . ARG A 1 109 ? 6.487 1.234 2.444 1.00 88.19 109 ARG A C 1
ATOM 875 O O . ARG A 1 109 ? 6.115 0.187 1.930 1.00 88.19 109 ARG A O 1
ATOM 882 N N . GLU A 1 110 ? 6.757 1.325 3.742 1.00 88.44 110 GLU A N 1
ATOM 883 C CA . GLU A 1 110 ? 6.730 0.192 4.667 1.00 88.44 110 GLU A CA 1
ATOM 884 C C . GLU A 1 110 ? 5.326 -0.422 4.799 1.00 88.44 110 GLU A C 1
ATOM 886 O O . GLU A 1 110 ? 5.196 -1.648 4.804 1.00 88.44 110 GLU A O 1
ATOM 891 N N . LEU A 1 111 ? 4.272 0.399 4.845 1.00 90.00 111 LEU A N 1
ATOM 892 C CA . LEU A 1 111 ? 2.880 -0.057 4.873 1.00 90.00 111 LEU A CA 1
ATOM 893 C C . LEU A 1 111 ? 2.472 -0.707 3.549 1.00 90.00 111 LEU A C 1
ATOM 895 O O . LEU A 1 111 ? 1.803 -1.743 3.567 1.00 90.00 111 LEU A O 1
ATOM 899 N N . VAL A 1 112 ? 2.916 -0.159 2.413 1.00 91.06 112 VAL A N 1
ATOM 900 C CA . VAL A 1 112 ? 2.691 -0.789 1.104 1.00 91.06 112 VAL A CA 1
ATOM 901 C C . VAL A 1 112 ? 3.401 -2.143 1.034 1.00 91.06 112 VAL A C 1
ATOM 903 O O . VAL A 1 112 ? 2.772 -3.147 0.702 1.00 91.06 112 VAL A O 1
ATOM 906 N N . SER A 1 113 ? 4.675 -2.222 1.427 1.00 91.44 113 SER A N 1
ATOM 907 C CA . SER A 1 113 ? 5.413 -3.490 1.479 1.00 91.44 113 SER A CA 1
ATOM 908 C C . SER A 1 113 ? 4.747 -4.501 2.413 1.00 91.44 113 SER A C 1
ATOM 910 O O . SER A 1 113 ? 4.641 -5.680 2.071 1.00 91.44 113 SER A O 1
ATOM 912 N N . ALA A 1 114 ? 4.253 -4.067 3.578 1.00 91.81 114 ALA A N 1
ATOM 913 C CA . ALA A 1 114 ? 3.511 -4.928 4.495 1.00 91.81 114 ALA A CA 1
ATOM 914 C C . ALA A 1 114 ? 2.240 -5.485 3.838 1.00 91.81 114 ALA A C 1
ATOM 916 O O . ALA A 1 114 ? 2.005 -6.693 3.905 1.00 91.81 114 ALA A O 1
ATOM 917 N N . LEU A 1 115 ? 1.467 -4.640 3.149 1.00 93.19 115 LEU A N 1
ATOM 918 C CA . LEU A 1 115 ? 0.284 -5.049 2.395 1.00 93.19 115 LEU A CA 1
ATOM 919 C C . LEU A 1 115 ? 0.632 -6.100 1.329 1.00 93.19 115 LEU A C 1
ATOM 921 O O . LEU A 1 115 ? 0.014 -7.162 1.302 1.00 93.19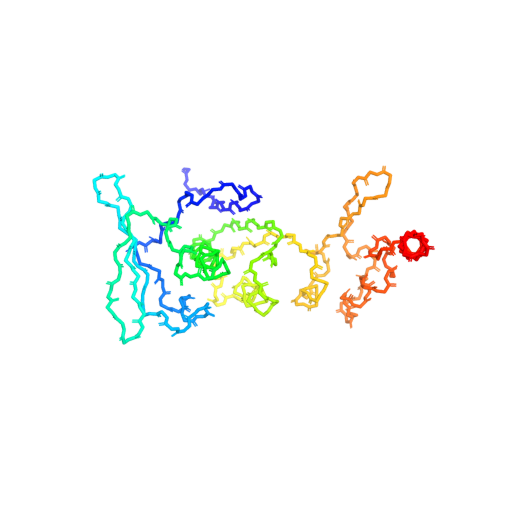 115 LEU A O 1
ATOM 925 N N . LEU A 1 116 ? 1.655 -5.862 0.501 1.00 93.00 116 LEU A N 1
ATOM 926 C CA . LEU A 1 116 ? 2.088 -6.813 -0.533 1.00 93.00 116 LEU A CA 1
ATOM 927 C C . LEU A 1 116 ? 2.515 -8.160 0.067 1.00 93.00 116 LEU A C 1
ATOM 929 O O . LEU A 1 116 ? 2.135 -9.224 -0.432 1.00 93.00 116 LEU A O 1
ATOM 933 N N . ARG A 1 117 ? 3.243 -8.140 1.189 1.00 93.19 117 ARG A N 1
ATOM 934 C CA . ARG A 1 117 ? 3.675 -9.355 1.901 1.00 93.19 117 ARG A CA 1
ATOM 935 C C . ARG A 1 117 ? 2.503 -10.199 2.402 1.00 93.19 117 ARG A C 1
ATOM 937 O O . ARG A 1 117 ? 2.628 -11.425 2.428 1.00 93.19 117 ARG A O 1
ATOM 944 N N . LEU A 1 118 ? 1.361 -9.589 2.739 1.00 94.81 118 LEU A N 1
ATOM 945 C CA . LEU A 1 118 ? 0.144 -10.331 3.091 1.00 94.81 118 LEU A CA 1
ATOM 946 C C . LEU A 1 118 ? -0.399 -11.143 1.906 1.00 94.81 118 LEU A C 1
ATOM 948 O O . LEU A 1 118 ? -0.850 -12.271 2.110 1.00 94.81 118 LEU A O 1
ATOM 952 N N . PHE A 1 119 ? -0.327 -10.613 0.683 1.00 94.94 119 PHE A N 1
ATOM 953 C CA . PHE A 1 119 ? -0.771 -11.315 -0.527 1.00 94.94 119 PHE A CA 1
ATOM 954 C C . PHE A 1 119 ? 0.229 -12.381 -0.992 1.00 94.94 119 PHE A C 1
ATOM 956 O O . PHE A 1 119 ? -0.188 -13.432 -1.479 1.00 94.94 119 PHE A O 1
ATOM 963 N N . MET A 1 120 ? 1.533 -12.157 -0.811 1.00 92.56 120 MET A N 1
ATOM 964 C CA . MET A 1 120 ? 2.575 -13.106 -1.233 1.00 92.56 120 MET A CA 1
ATOM 965 C C . MET A 1 120 ? 2.721 -14.318 -0.300 1.00 92.56 120 MET A C 1
ATOM 967 O O . MET A 1 120 ? 3.157 -15.391 -0.721 1.00 92.56 120 MET A O 1
ATOM 971 N N . ASN A 1 121 ? 2.364 -14.184 0.979 1.00 94.19 121 ASN A N 1
ATOM 972 C CA . ASN A 1 121 ? 2.537 -15.252 1.957 1.00 94.19 121 ASN A CA 1
ATOM 973 C C . ASN A 1 121 ? 1.349 -16.232 1.958 1.00 94.19 121 ASN A C 1
ATOM 975 O O . ASN A 1 121 ? 0.219 -15.877 2.279 1.00 94.19 121 ASN A O 1
ATOM 979 N N . LYS A 1 122 ? 1.621 -17.517 1.689 1.00 94.25 122 LYS A N 1
ATOM 980 C CA . LYS A 1 122 ? 0.604 -18.590 1.646 1.00 94.25 122 LYS A CA 1
ATOM 981 C C . LYS A 1 122 ? -0.184 -18.771 2.950 1.00 94.25 122 LYS A C 1
ATOM 983 O O . LYS A 1 122 ? -1.300 -19.279 2.909 1.00 94.25 122 LYS A O 1
ATOM 988 N N . ARG A 1 123 ? 0.382 -18.394 4.104 1.00 96.06 123 ARG A N 1
ATOM 989 C CA . ARG A 1 123 ? -0.310 -18.486 5.402 1.00 96.06 123 ARG A CA 1
ATOM 990 C C . ARG A 1 123 ? -1.361 -17.395 5.569 1.00 96.06 123 ARG A C 1
ATOM 992 O O . ARG A 1 123 ? -2.425 -17.668 6.109 1.00 96.06 123 ARG A O 1
ATOM 999 N N . THR A 1 124 ? -1.064 -16.180 5.116 1.00 95.31 124 THR A N 1
ATOM 1000 C CA . THR A 1 124 ? -1.994 -15.041 5.168 1.00 95.31 124 THR A CA 1
ATOM 1001 C C . THR A 1 124 ? -2.938 -15.017 3.966 1.00 95.31 124 THR A C 1
ATOM 1003 O O . THR A 1 124 ? -4.049 -14.514 4.087 1.00 95.31 124 THR A O 1
ATOM 1006 N N . ASN A 1 125 ? -2.541 -15.623 2.843 1.00 96.50 125 ASN A N 1
ATOM 1007 C CA . ASN A 1 125 ? -3.329 -15.744 1.619 1.00 96.50 125 ASN A CA 1
ATOM 1008 C C . ASN A 1 125 ? -3.616 -17.216 1.228 1.00 96.50 125 ASN A C 1
ATOM 1010 O O . ASN A 1 125 ? -3.191 -17.680 0.165 1.00 96.50 125 ASN A O 1
ATOM 1014 N N . PRO A 1 126 ? -4.347 -17.990 2.055 1.00 95.75 126 PRO A N 1
ATOM 1015 C CA . PRO A 1 126 ? -4.644 -19.395 1.764 1.00 95.75 126 PRO A CA 1
ATOM 1016 C C . PRO A 1 126 ? -5.656 -19.579 0.621 1.00 95.75 126 PRO A C 1
ATOM 1018 O O . PRO A 1 126 ? -5.819 -20.687 0.115 1.00 95.75 126 PRO A O 1
ATOM 1021 N N . LYS A 1 127 ? -6.366 -18.512 0.230 1.00 95.69 127 LYS A N 1
ATOM 1022 C CA . LYS A 1 127 ? -7.386 -18.521 -0.830 1.00 95.69 127 LYS A CA 1
ATOM 1023 C C . LYS A 1 127 ? -6.859 -18.070 -2.193 1.00 95.69 127 LYS A C 1
ATOM 1025 O O . LYS A 1 127 ? -7.636 -18.038 -3.140 1.00 95.69 127 LYS A O 1
ATOM 1030 N N . GLY A 1 128 ? -5.570 -17.738 -2.300 1.00 94.88 128 GLY A N 1
ATOM 1031 C CA . GLY A 1 128 ? -4.956 -17.336 -3.566 1.00 94.88 128 GLY A CA 1
ATOM 1032 C C . GLY A 1 128 ? -5.520 -16.029 -4.123 1.00 94.88 128 GLY A C 1
ATOM 1033 O O . GLY A 1 128 ? -5.693 -15.901 -5.331 1.00 94.88 128 GLY A O 1
ATOM 1034 N N . ALA A 1 129 ? -5.845 -15.074 -3.251 1.00 96.38 129 ALA A N 1
ATOM 1035 C CA . ALA A 1 129 ? -6.237 -13.737 -3.659 1.00 96.38 129 ALA A CA 1
ATOM 1036 C C . ALA A 1 129 ? -5.113 -13.033 -4.433 1.00 96.38 129 ALA A C 1
ATOM 1038 O O . ALA A 1 129 ? -3.932 -13.223 -4.135 1.00 96.38 129 ALA A O 1
ATOM 1039 N N . VAL A 1 130 ? -5.486 -12.198 -5.396 1.00 94.81 130 VAL A N 1
ATOM 1040 C CA . VAL A 1 130 ? -4.569 -11.480 -6.284 1.00 94.81 130 VAL A CA 1
ATOM 1041 C C . VAL A 1 130 ? -4.699 -9.988 -6.022 1.00 94.81 130 VAL A C 1
ATOM 1043 O O . VAL A 1 130 ? -5.810 -9.467 -5.981 1.00 94.81 130 VAL A O 1
ATOM 1046 N N . ILE A 1 131 ? -3.568 -9.303 -5.874 1.00 93.56 131 ILE A N 1
ATOM 1047 C CA . ILE A 1 131 ? -3.513 -7.842 -5.878 1.00 93.56 131 ILE A CA 1
ATOM 1048 C C . ILE A 1 131 ? -2.974 -7.363 -7.228 1.00 93.56 131 ILE A C 1
ATOM 1050 O O . ILE A 1 131 ? -1.974 -7.887 -7.718 1.00 93.56 131 ILE A O 1
ATOM 1054 N N . LEU A 1 132 ? -3.652 -6.391 -7.830 1.00 93.44 132 LEU A N 1
ATOM 1055 C CA . LEU A 1 132 ? -3.213 -5.651 -9.008 1.00 93.44 132 LEU A CA 1
ATOM 1056 C C . LEU A 1 132 ? -3.085 -4.190 -8.601 1.00 93.44 132 LEU A C 1
ATOM 1058 O O . LEU A 1 132 ? -4.043 -3.610 -8.099 1.00 93.44 132 LEU A O 1
ATOM 1062 N N . PHE A 1 133 ? -1.914 -3.599 -8.799 1.00 92.00 133 PHE A N 1
ATOM 1063 C CA . PHE A 1 133 ? -1.691 -2.221 -8.393 1.00 92.00 133 PHE A CA 1
ATOM 1064 C C . PHE A 1 133 ? -0.768 -1.476 -9.348 1.00 92.00 133 PHE A C 1
ATOM 1066 O O . PHE A 1 133 ? 0.042 -2.094 -10.042 1.00 92.00 133 PHE A O 1
ATOM 1073 N N . SER A 1 134 ? -0.892 -0.152 -9.365 1.00 91.56 134 SER A N 1
ATOM 1074 C CA . SER A 1 134 ? 0.079 0.760 -9.973 1.00 91.56 134 SER A CA 1
ATOM 1075 C C . SER A 1 134 ? 0.881 1.459 -8.870 1.00 91.56 134 SER A C 1
ATOM 1077 O O . SER A 1 134 ? 0.425 1.577 -7.728 1.00 91.56 134 SER A O 1
ATOM 1079 N N . THR A 1 135 ? 2.116 1.854 -9.187 1.00 90.56 135 THR A N 1
ATOM 1080 C CA . THR A 1 135 ? 2.973 2.578 -8.247 1.00 90.56 135 THR A CA 1
ATOM 1081 C C . THR A 1 135 ? 4.056 3.394 -8.941 1.00 90.56 135 THR A C 1
ATOM 1083 O O . THR A 1 135 ? 4.582 3.000 -9.985 1.00 90.56 135 THR A O 1
ATOM 1086 N N . HIS A 1 136 ? 4.437 4.494 -8.306 1.00 87.44 136 HIS A N 1
ATOM 1087 C CA . HIS A 1 136 ? 5.598 5.312 -8.610 1.00 87.44 136 HIS A CA 1
ATOM 1088 C C . HIS A 1 136 ? 6.823 4.984 -7.751 1.00 87.44 136 HIS A C 1
ATOM 1090 O O . HIS A 1 136 ? 7.868 5.578 -8.000 1.00 87.44 136 HIS A O 1
ATOM 1096 N N . TYR A 1 137 ? 6.738 4.078 -6.767 1.00 88.25 137 TYR A N 1
ATOM 1097 C CA . TYR A 1 137 ? 7.876 3.661 -5.936 1.00 88.25 137 TYR A CA 1
ATOM 1098 C C . TYR A 1 137 ? 8.681 2.540 -6.604 1.00 88.25 137 TYR A C 1
ATOM 1100 O O . TYR A 1 137 ? 8.271 1.374 -6.544 1.00 88.25 137 TYR A O 1
ATOM 1108 N N . PRO A 1 138 ? 9.863 2.824 -7.191 1.00 86.44 138 PRO A N 1
ATOM 1109 C CA . PRO A 1 138 ? 10.658 1.790 -7.845 1.00 86.44 138 PRO A CA 1
ATOM 1110 C C . PRO A 1 138 ? 11.180 0.752 -6.847 1.00 86.44 138 PRO A C 1
ATOM 1112 O O . PRO A 1 138 ? 11.433 -0.388 -7.222 1.00 86.44 138 PRO A O 1
ATOM 1115 N N . GLU A 1 139 ? 11.316 1.114 -5.570 1.00 86.50 139 GLU A N 1
ATOM 1116 C CA . GLU A 1 139 ? 11.752 0.225 -4.491 1.00 86.50 139 GLU A CA 1
ATOM 1117 C C . GLU A 1 139 ? 10.796 -0.957 -4.283 1.00 86.50 139 GLU A C 1
ATOM 1119 O O . GLU A 1 139 ? 11.235 -2.029 -3.876 1.00 86.50 139 GLU A O 1
ATOM 1124 N N . LEU A 1 140 ? 9.503 -0.808 -4.597 1.00 87.88 140 LEU A N 1
ATOM 1125 C CA . LEU A 1 140 ? 8.540 -1.911 -4.494 1.00 87.88 140 LEU A CA 1
ATOM 1126 C C . LEU A 1 140 ? 8.801 -3.010 -5.530 1.00 87.88 140 LEU A C 1
ATOM 1128 O O . LEU A 1 140 ? 8.432 -4.163 -5.307 1.00 87.88 140 LEU A O 1
ATOM 1132 N N . LEU A 1 141 ? 9.480 -2.691 -6.636 1.00 87.50 141 LEU A N 1
ATOM 1133 C CA . LEU A 1 141 ? 9.873 -3.680 -7.642 1.00 87.50 141 LEU A CA 1
ATOM 1134 C C . LEU A 1 141 ? 10.855 -4.711 -7.068 1.00 87.50 141 LEU A C 1
ATOM 1136 O O . LEU A 1 141 ? 10.902 -5.854 -7.532 1.00 87.50 141 LEU A O 1
ATOM 1140 N N . ASP A 1 142 ? 11.635 -4.331 -6.055 1.00 87.25 142 ASP A N 1
ATOM 1141 C CA . ASP A 1 142 ? 12.594 -5.226 -5.410 1.00 87.25 142 ASP A CA 1
ATOM 1142 C C . ASP A 1 142 ? 11.917 -6.227 -4.462 1.00 87.25 142 ASP A C 1
ATOM 1144 O O . ASP A 1 142 ? 12.461 -7.308 -4.246 1.00 87.25 142 ASP A O 1
ATOM 1148 N N . GLU A 1 143 ? 10.712 -5.930 -3.961 1.00 84.50 143 GLU A N 1
ATOM 1149 C CA . GLU A 1 143 ? 9.914 -6.862 -3.146 1.00 84.50 143 GLU A CA 1
ATOM 1150 C C . GLU A 1 143 ? 9.295 -7.993 -3.992 1.00 84.50 143 GLU A C 1
ATOM 1152 O O . GLU A 1 143 ? 8.912 -9.033 -3.456 1.00 84.50 143 GLU A O 1
ATOM 1157 N N . LEU A 1 144 ? 9.195 -7.812 -5.314 1.00 85.00 144 LEU A N 1
ATOM 1158 C CA . LEU A 1 144 ? 8.609 -8.787 -6.233 1.00 85.00 144 LEU A CA 1
ATOM 1159 C C . LEU A 1 144 ? 9.679 -9.734 -6.782 1.00 85.00 144 LEU A C 1
ATOM 1161 O O . LEU A 1 144 ? 10.553 -9.328 -7.537 1.00 85.00 144 LEU A O 1
ATOM 1165 N N . GLU A 1 145 ? 9.606 -11.027 -6.475 1.00 81.38 145 GLU A N 1
ATOM 1166 C CA . GLU A 1 145 ? 10.624 -11.991 -6.934 1.00 81.38 145 GLU A CA 1
ATOM 1167 C C . GLU A 1 145 ? 10.586 -12.253 -8.448 1.00 81.38 145 GLU A C 1
ATOM 1169 O O . GLU A 1 145 ? 11.603 -12.598 -9.054 1.00 81.38 145 GLU A O 1
ATOM 1174 N N . ARG A 1 146 ? 9.411 -12.114 -9.068 1.00 82.62 146 ARG A N 1
ATOM 1175 C CA . ARG A 1 146 ? 9.184 -12.479 -10.468 1.00 82.62 146 ARG A CA 1
ATOM 1176 C C . ARG A 1 146 ? 9.028 -11.254 -11.362 1.00 82.62 146 ARG A C 1
ATOM 1178 O O . ARG A 1 146 ? 8.125 -10.446 -11.163 1.00 82.62 146 ARG A O 1
ATOM 1185 N N . ASN A 1 147 ? 9.843 -11.183 -12.413 1.00 83.69 147 ASN A N 1
ATOM 1186 C CA . ASN A 1 147 ? 9.792 -10.091 -13.391 1.00 83.69 147 ASN A CA 1
ATOM 1187 C C . ASN A 1 147 ? 8.549 -10.141 -14.290 1.00 83.69 147 ASN A C 1
ATOM 1189 O O . ASN A 1 147 ? 8.123 -9.107 -14.791 1.00 83.69 147 ASN A O 1
ATOM 1193 N N . ASP A 1 148 ? 7.952 -11.318 -14.494 1.00 84.44 148 ASP A N 1
ATOM 1194 C CA . ASP A 1 148 ? 6.764 -11.467 -15.342 1.00 84.44 148 ASP A CA 1
ATOM 1195 C C . ASP A 1 148 ? 5.484 -10.895 -14.713 1.00 84.44 148 ASP A C 1
ATOM 1197 O O . ASP A 1 148 ? 4.511 -10.664 -15.429 1.00 84.44 148 ASP A O 1
ATOM 1201 N N . ALA A 1 149 ? 5.511 -10.603 -13.410 1.00 86.06 149 ALA A N 1
ATOM 1202 C CA . ALA A 1 149 ? 4.450 -9.907 -12.688 1.00 86.06 149 ALA A CA 1
ATOM 1203 C C . ALA A 1 149 ? 4.557 -8.371 -12.771 1.00 86.06 149 ALA A C 1
ATOM 1205 O O . ALA A 1 149 ? 3.668 -7.679 -12.281 1.00 86.06 149 ALA A O 1
ATOM 1206 N N . VAL A 1 150 ? 5.627 -7.833 -13.368 1.00 90.31 150 VAL A N 1
ATOM 1207 C CA . VAL A 1 150 ? 5.883 -6.389 -13.439 1.00 90.31 150 VAL A CA 1
ATOM 1208 C C . VAL A 1 150 ? 5.684 -5.881 -14.861 1.00 90.31 150 VAL A C 1
ATOM 1210 O O . VAL A 1 150 ? 6.267 -6.400 -15.816 1.00 90.31 150 VAL A O 1
ATOM 1213 N N . PHE A 1 151 ? 4.904 -4.812 -14.986 1.00 90.88 151 PHE A N 1
ATOM 1214 C CA . PHE A 1 151 ? 4.652 -4.114 -16.240 1.00 90.88 151 PHE A CA 1
ATOM 1215 C C . PHE A 1 151 ? 5.076 -2.656 -16.100 1.00 90.88 151 PHE A C 1
ATOM 1217 O O . PHE A 1 151 ? 4.753 -2.003 -15.111 1.00 90.88 151 PHE A O 1
ATOM 1224 N N . ILE A 1 152 ? 5.812 -2.157 -17.088 1.00 89.69 152 ILE A N 1
ATOM 1225 C CA . ILE A 1 152 ? 6.268 -0.773 -17.158 1.00 89.69 152 ILE A CA 1
ATOM 1226 C C . ILE A 1 152 ? 5.399 -0.048 -18.177 1.00 89.69 152 ILE A C 1
ATOM 1228 O O . ILE A 1 152 ? 5.366 -0.416 -19.353 1.00 89.69 152 ILE A O 1
ATOM 1232 N N . THR A 1 153 ? 4.698 0.983 -17.720 1.00 89.12 153 THR A N 1
ATOM 1233 C CA . THR A 1 153 ? 3.909 1.868 -18.578 1.00 89.12 153 THR A CA 1
ATOM 1234 C C . THR A 1 153 ? 4.756 3.059 -19.007 1.00 89.12 153 THR A C 1
ATOM 1236 O O . THR A 1 153 ? 5.371 3.705 -18.156 1.00 89.12 153 THR A O 1
ATOM 1239 N N . ARG A 1 154 ? 4.776 3.393 -20.299 1.00 84.50 154 ARG A N 1
ATOM 1240 C CA . ARG A 1 154 ? 5.485 4.574 -20.818 1.00 84.50 154 ARG A CA 1
ATOM 1241 C C . ARG A 1 154 ? 4.571 5.420 -21.690 1.00 84.50 154 ARG A C 1
ATOM 1243 O O . ARG A 1 154 ? 3.666 4.910 -22.342 1.00 84.50 154 ARG A O 1
ATOM 1250 N N . SER A 1 155 ? 4.843 6.721 -21.709 1.00 79.38 155 SER A N 1
ATOM 1251 C CA . SER A 1 155 ? 4.183 7.679 -22.595 1.00 79.38 155 SER A CA 1
ATOM 1252 C C . SER A 1 155 ? 5.196 8.236 -23.600 1.00 79.38 155 SER A C 1
ATOM 1254 O O . SER A 1 155 ? 5.672 9.363 -23.443 1.00 79.38 155 SER A O 1
ATOM 1256 N N . ASP A 1 156 ? 5.540 7.447 -24.621 1.00 71.81 156 ASP A N 1
ATOM 1257 C CA . ASP A 1 156 ? 6.403 7.861 -25.735 1.00 71.81 156 ASP A CA 1
ATOM 1258 C C . ASP A 1 156 ? 5.682 7.617 -27.064 1.00 71.81 156 ASP A C 1
ATOM 1260 O O . ASP A 1 156 ? 5.469 6.482 -27.477 1.00 71.81 156 ASP A O 1
ATOM 1264 N N . HIS A 1 157 ? 5.219 8.699 -27.698 1.00 75.31 157 HIS A N 1
ATOM 1265 C CA . HIS A 1 157 ? 4.347 8.657 -28.884 1.00 75.31 157 HIS A CA 1
ATOM 1266 C C . HIS A 1 157 ? 3.022 7.882 -28.706 1.00 75.31 157 HIS A C 1
ATOM 1268 O O . HIS A 1 157 ? 2.397 7.472 -29.681 1.00 75.31 157 HIS A O 1
ATOM 1274 N N . GLY A 1 158 ? 2.564 7.729 -27.464 1.00 80.62 158 GLY A N 1
ATOM 1275 C CA . GLY A 1 158 ? 1.366 6.982 -27.082 1.00 80.62 158 GLY A CA 1
ATOM 1276 C C . GLY A 1 158 ? 1.587 6.270 -25.748 1.00 80.62 158 GLY A C 1
ATOM 1277 O O . GLY A 1 158 ? 2.692 6.311 -25.211 1.00 80.62 158 GLY A O 1
ATOM 1278 N N . LEU A 1 159 ? 0.544 5.630 -25.210 1.00 85.44 159 LEU A N 1
ATOM 1279 C CA . LEU A 1 159 ? 0.671 4.773 -24.029 1.00 85.44 159 LEU A CA 1
ATOM 1280 C C . LEU A 1 159 ? 1.151 3.385 -24.463 1.00 85.44 159 LEU A C 1
ATOM 1282 O O . LEU A 1 159 ? 0.449 2.695 -25.204 1.00 85.44 159 LEU A O 1
ATOM 1286 N N . THR A 1 160 ? 2.316 2.966 -23.982 1.00 87.56 160 THR A N 1
ATOM 1287 C CA . THR A 1 160 ? 2.826 1.602 -24.153 1.00 87.56 160 THR A CA 1
ATOM 1288 C C . THR A 1 160 ? 2.903 0.891 -22.810 1.00 87.56 160 THR A C 1
ATOM 1290 O O . THR A 1 160 ? 3.074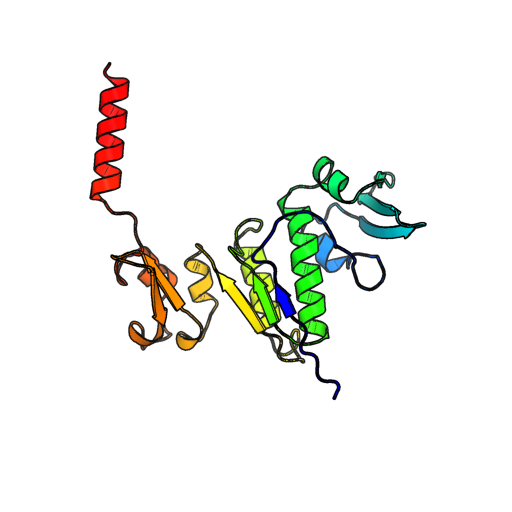 1.519 -21.762 1.00 87.56 160 THR A O 1
ATOM 1293 N N . VAL A 1 161 ? 2.750 -0.432 -22.841 1.00 89.44 161 VAL A N 1
ATOM 1294 C CA . VAL A 1 161 ? 2.848 -1.299 -21.665 1.00 89.44 161 VAL A CA 1
ATOM 1295 C C . VAL A 1 161 ? 3.765 -2.453 -22.021 1.00 89.44 161 VAL A C 1
ATOM 1297 O O . VAL A 1 161 ? 3.416 -3.283 -22.860 1.00 89.44 161 VAL A O 1
ATOM 1300 N N . ASP A 1 162 ? 4.922 -2.517 -21.374 1.00 89.12 162 ASP A N 1
ATOM 1301 C CA . ASP A 1 162 ? 5.907 -3.561 -21.623 1.00 89.12 162 ASP A CA 1
ATOM 1302 C C . ASP A 1 162 ? 6.133 -4.407 -20.370 1.00 89.12 162 ASP A C 1
ATOM 1304 O O . ASP A 1 162 ? 6.243 -3.892 -19.257 1.00 89.12 162 ASP A O 1
ATOM 1308 N N . ASN A 1 163 ? 6.237 -5.725 -20.535 1.00 89.94 163 ASN A N 1
ATOM 1309 C CA . ASN A 1 163 ? 6.560 -6.617 -19.425 1.00 89.94 163 ASN A CA 1
ATOM 1310 C C . ASN A 1 163 ? 8.055 -6.525 -19.082 1.00 89.94 163 ASN A C 1
ATOM 1312 O O . ASN A 1 163 ? 8.907 -6.602 -19.972 1.00 89.94 163 ASN A O 1
ATOM 1316 N N . LEU A 1 164 ? 8.393 -6.418 -17.795 1.00 87.75 164 LEU A N 1
ATOM 1317 C CA . LEU A 1 164 ? 9.779 -6.247 -17.356 1.00 87.75 164 LEU A CA 1
ATOM 1318 C C . LEU A 1 164 ? 10.679 -7.427 -17.751 1.00 87.75 1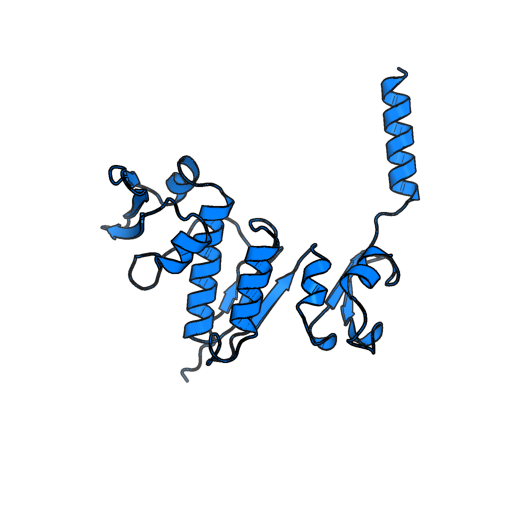64 LEU A C 1
ATOM 1320 O O . LEU A 1 164 ? 11.857 -7.226 -18.045 1.00 87.75 164 LEU A O 1
ATOM 1324 N N . ASN A 1 165 ? 10.133 -8.643 -17.831 1.00 86.56 165 ASN A N 1
ATOM 1325 C CA . ASN A 1 165 ? 10.866 -9.844 -18.238 1.00 86.56 165 ASN A CA 1
ATOM 1326 C C . ASN A 1 165 ? 11.427 -9.757 -19.675 1.00 86.56 165 ASN A C 1
ATOM 1328 O O . ASN A 1 165 ? 12.378 -10.459 -20.018 1.00 86.56 165 ASN A O 1
ATOM 1332 N N . ALA A 1 166 ? 10.875 -8.879 -20.522 1.00 85.00 166 ALA A N 1
ATOM 1333 C CA . ALA A 1 166 ? 11.420 -8.618 -21.854 1.00 85.00 166 ALA A CA 1
ATOM 1334 C C . ALA A 1 166 ? 12.788 -7.907 -21.806 1.00 85.00 166 ALA A C 1
ATOM 1336 O O . ALA A 1 166 ? 13.611 -8.109 -22.699 1.00 85.00 166 ALA A O 1
ATOM 1337 N N . PHE A 1 167 ? 13.050 -7.123 -20.755 1.00 81.19 167 PHE A N 1
ATOM 1338 C CA . PHE A 1 167 ? 14.278 -6.333 -20.590 1.00 81.19 167 PHE A CA 1
ATOM 1339 C C . PHE A 1 167 ? 15.232 -6.939 -19.557 1.00 81.19 167 PHE A C 1
ATOM 1341 O O . PHE A 1 167 ? 16.446 -6.938 -19.754 1.00 81.19 167 PHE A O 1
ATOM 1348 N N . LEU A 1 168 ? 14.693 -7.494 -18.470 1.00 80.81 168 LEU A N 1
ATOM 1349 C CA . LEU A 1 168 ? 15.455 -8.120 -17.395 1.00 80.81 168 LEU A CA 1
ATOM 1350 C C . LEU A 1 168 ? 15.173 -9.622 -17.355 1.00 80.81 168 LEU A C 1
ATOM 1352 O O . LEU A 1 168 ? 14.191 -10.073 -16.773 1.00 80.81 168 LEU A O 1
ATOM 1356 N N . LYS A 1 169 ? 16.085 -10.412 -17.932 1.00 74.12 169 LYS A N 1
ATOM 1357 C CA . LYS A 1 169 ? 16.035 -11.889 -17.873 1.00 74.12 169 LYS A CA 1
ATOM 1358 C C . LYS A 1 169 ? 16.591 -12.470 -16.571 1.00 74.12 169 LYS A C 1
ATOM 1360 O O . LYS A 1 169 ? 16.476 -13.666 -16.324 1.00 74.12 169 LYS A O 1
ATOM 1365 N N . ARG A 1 170 ? 17.256 -11.635 -15.774 1.00 73.75 170 ARG A N 1
ATOM 1366 C CA . ARG A 1 170 ? 17.888 -12.006 -14.513 1.00 73.75 170 ARG A CA 1
ATOM 1367 C C . ARG A 1 170 ? 17.119 -11.380 -13.350 1.00 73.75 170 ARG A C 1
ATOM 1369 O O . ARG A 1 170 ? 16.839 -10.184 -13.385 1.00 73.75 170 ARG A O 1
ATOM 1376 N N . ASN A 1 171 ? 16.809 -12.176 -12.327 1.00 70.94 171 ASN A N 1
ATOM 1377 C CA . ASN A 1 171 ? 16.059 -11.723 -11.146 1.00 70.94 171 ASN A CA 1
ATOM 1378 C C . ASN A 1 171 ? 16.971 -11.221 -10.008 1.00 70.94 171 ASN A C 1
ATOM 1380 O O . ASN A 1 171 ? 16.468 -10.690 -9.026 1.00 70.94 171 ASN A O 1
ATOM 1384 N N . ASP A 1 172 ? 18.295 -11.385 -10.122 1.00 72.56 172 ASP A N 1
ATOM 1385 C CA . ASP A 1 172 ? 19.284 -10.973 -9.111 1.00 72.56 172 ASP A CA 1
ATOM 1386 C C . ASP A 1 172 ? 19.709 -9.498 -9.222 1.00 72.56 172 ASP A C 1
ATOM 1388 O O . ASP A 1 172 ? 20.510 -9.012 -8.425 1.00 72.56 172 ASP A O 1
ATOM 1392 N N . ILE A 1 173 ? 19.166 -8.775 -10.202 1.00 80.69 173 ILE A N 1
ATOM 1393 C CA . ILE A 1 173 ? 19.416 -7.350 -10.413 1.00 80.69 173 ILE A CA 1
ATOM 1394 C C . ILE A 1 173 ? 18.399 -6.537 -9.604 1.00 80.69 173 ILE A C 1
ATOM 1396 O O . ILE A 1 173 ? 17.206 -6.844 -9.616 1.00 80.69 173 ILE A O 1
ATOM 1400 N N . ARG A 1 174 ? 18.865 -5.472 -8.938 1.00 82.69 174 ARG A N 1
ATOM 1401 C CA . ARG A 1 174 ? 17.992 -4.493 -8.274 1.00 82.69 174 ARG A CA 1
ATOM 1402 C C . ARG A 1 174 ? 17.149 -3.772 -9.321 1.00 82.69 174 ARG A C 1
ATOM 1404 O O . ARG A 1 174 ? 17.659 -2.981 -10.115 1.00 82.69 174 ARG A O 1
ATOM 1411 N N . LYS A 1 175 ? 15.855 -4.082 -9.347 1.00 86.62 175 LYS A N 1
ATOM 1412 C CA . LYS A 1 175 ? 14.906 -3.581 -10.347 1.00 86.62 175 LYS A CA 1
ATOM 1413 C C . LYS A 1 175 ? 14.663 -2.091 -10.139 1.00 86.62 175 LYS A C 1
ATOM 1415 O O . LYS A 1 175 ? 14.546 -1.359 -11.118 1.00 86.62 175 LYS A O 1
ATOM 1420 N N . SER A 1 176 ? 14.661 -1.652 -8.879 1.00 86.88 176 SER A N 1
ATOM 1421 C CA . SER A 1 176 ? 14.587 -0.237 -8.507 1.00 86.88 176 SER A CA 1
ATOM 1422 C C . SER A 1 176 ? 15.707 0.586 -9.148 1.00 86.88 176 SER A C 1
ATOM 1424 O O . SER A 1 176 ? 15.436 1.596 -9.787 1.00 86.88 176 SER A O 1
ATOM 1426 N N . GLU A 1 177 ? 16.954 0.124 -9.060 1.00 84.25 177 GLU A N 1
ATOM 1427 C CA . GLU A 1 177 ? 18.130 0.810 -9.603 1.00 84.25 177 GLU A CA 1
ATOM 1428 C C . GLU A 1 177 ? 18.102 0.861 -11.135 1.00 84.25 177 GLU A C 1
ATOM 1430 O O . GLU A 1 177 ? 18.364 1.901 -11.741 1.00 84.25 177 GLU A O 1
ATOM 1435 N N . VAL A 1 178 ? 17.713 -0.240 -11.780 1.00 84.62 178 VAL A N 1
ATOM 1436 C CA . VAL A 1 178 ? 17.535 -0.295 -13.239 1.00 84.62 178 VAL A CA 1
ATOM 1437 C C . VAL A 1 178 ? 16.455 0.685 -13.708 1.00 84.62 178 VAL A C 1
ATOM 1439 O O . VAL A 1 178 ? 16.629 1.351 -14.729 1.00 84.62 178 VAL A O 1
ATOM 1442 N N . TYR A 1 179 ? 15.364 0.814 -12.953 1.00 85.31 179 TYR A N 1
ATOM 1443 C CA . TYR A 1 179 ? 14.313 1.786 -13.236 1.00 85.31 179 TYR A CA 1
ATOM 1444 C C . TYR A 1 179 ? 14.794 3.229 -13.008 1.00 85.31 179 TYR A C 1
ATOM 1446 O O . TYR A 1 179 ? 14.608 4.086 -13.868 1.00 85.31 179 TYR A O 1
ATOM 1454 N N . GLN A 1 180 ? 15.451 3.508 -11.881 1.00 82.56 180 GLN A N 1
ATOM 1455 C CA . GLN A 1 180 ? 15.893 4.857 -11.500 1.00 82.56 180 GLN A CA 1
ATOM 1456 C C . GLN A 1 180 ? 17.036 5.391 -12.371 1.00 82.56 180 GLN A C 1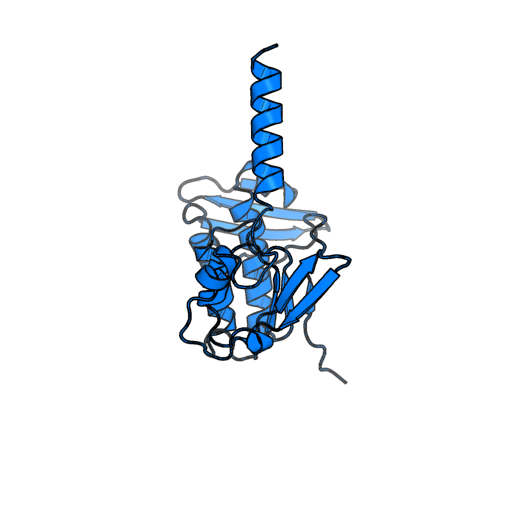
ATOM 1458 O O . GLN A 1 180 ? 17.115 6.592 -12.616 1.00 82.56 180 GLN A O 1
ATOM 1463 N N . SER A 1 181 ? 17.909 4.511 -12.861 1.00 80.94 181 SER A N 1
ATOM 1464 C CA . SER A 1 181 ? 19.046 4.873 -13.721 1.00 80.94 181 SER A CA 1
ATOM 1465 C C . SER A 1 181 ? 18.661 5.214 -15.164 1.00 80.94 181 SER A C 1
ATOM 1467 O O . SER A 1 181 ? 19.547 5.497 -15.966 1.00 80.94 181 SER A O 1
ATOM 1469 N N . ASP A 1 182 ? 17.372 5.165 -15.516 1.00 79.56 182 ASP A N 1
ATOM 1470 C CA . ASP A 1 182 ? 16.884 5.290 -16.898 1.00 79.56 182 ASP A CA 1
ATOM 1471 C C . ASP A 1 182 ? 17.423 4.200 -17.843 1.00 79.56 182 ASP A C 1
ATOM 1473 O O . ASP A 1 182 ? 17.320 4.313 -19.062 1.00 79.56 182 ASP A O 1
ATOM 1477 N N . SER A 1 183 ? 17.948 3.091 -17.300 1.00 76.31 183 SER A N 1
ATOM 1478 C CA . SER A 1 183 ? 18.478 1.967 -18.094 1.00 76.31 183 SER A CA 1
ATOM 1479 C C . SER A 1 183 ? 17.398 1.281 -18.938 1.00 76.31 183 SER A C 1
ATOM 1481 O O . SER A 1 183 ? 17.696 0.650 -19.950 1.00 76.31 183 SER A O 1
ATOM 1483 N N . LEU A 1 184 ? 16.135 1.406 -18.522 1.00 76.25 184 LEU A N 1
ATOM 1484 C CA . LEU A 1 184 ? 14.964 0.933 -19.261 1.00 76.25 184 LEU A CA 1
ATOM 1485 C C . LEU A 1 184 ? 14.475 1.936 -20.317 1.00 76.25 184 LEU A C 1
ATOM 1487 O O . LEU A 1 184 ? 13.600 1.578 -21.106 1.00 76.25 184 LEU A O 1
ATOM 1491 N N . GLY A 1 185 ? 15.001 3.163 -20.315 1.00 73.31 185 GLY A N 1
ATOM 1492 C CA . GLY A 1 185 ? 14.574 4.282 -21.146 1.00 73.31 185 GLY A CA 1
ATOM 1493 C C . GLY A 1 185 ? 13.195 4.838 -20.773 1.00 73.31 185 GLY A C 1
ATOM 1494 O O . GLY A 1 185 ? 12.215 4.099 -20.644 1.00 73.31 185 GLY A O 1
ATOM 1495 N N . GLY A 1 186 ? 13.104 6.164 -20.649 1.00 73.69 186 GLY A N 1
ATOM 1496 C CA . GLY A 1 186 ? 11.841 6.873 -20.427 1.00 73.69 186 GLY A CA 1
ATOM 1497 C C . GLY A 1 186 ? 11.283 6.739 -19.009 1.00 73.69 186 GLY A C 1
ATOM 1498 O O . GLY A 1 186 ? 10.091 6.970 -18.813 1.00 73.69 186 GLY A O 1
ATOM 1499 N N . THR A 1 187 ? 12.117 6.368 -18.036 1.00 73.94 187 THR A N 1
ATOM 1500 C CA . THR A 1 187 ? 11.751 6.224 -16.618 1.00 73.94 187 THR A CA 1
ATOM 1501 C C . THR A 1 187 ? 12.258 7.387 -15.760 1.00 73.94 187 THR A C 1
ATOM 1503 O O . THR A 1 187 ? 11.784 7.562 -14.637 1.00 73.94 187 THR A O 1
ATOM 1506 N N . ALA A 1 188 ? 13.155 8.229 -16.292 1.00 73.38 188 ALA A N 1
ATOM 1507 C CA . ALA A 1 188 ? 13.606 9.467 -15.655 1.00 73.38 188 ALA A CA 1
ATOM 1508 C C . ALA A 1 188 ? 13.059 10.741 -16.342 1.00 73.38 188 ALA A C 1
ATOM 1510 O O . ALA A 1 188 ? 12.810 10.758 -17.554 1.00 73.38 188 ALA A O 1
ATOM 1511 N N . PRO A 1 189 ? 12.911 11.865 -15.606 1.00 69.31 189 PRO A N 1
ATOM 1512 C CA . PRO A 1 189 ? 12.583 13.153 -16.206 1.00 69.31 189 PRO A CA 1
ATOM 1513 C C . PRO A 1 189 ? 13.621 13.562 -17.255 1.00 69.31 189 PRO A C 1
ATOM 1515 O O . PRO A 1 189 ? 14.828 13.492 -17.021 1.00 69.31 189 PRO A O 1
ATOM 1518 N N . LYS A 1 190 ? 13.164 14.078 -18.403 1.00 76.31 190 LYS A N 1
ATOM 1519 C CA . LYS A 1 190 ? 14.067 14.559 -19.460 1.00 76.31 190 LYS A CA 1
ATOM 1520 C C . LYS A 1 190 ? 14.958 15.680 -18.908 1.00 76.31 190 LYS A C 1
ATOM 1522 O O . LYS A 1 190 ? 14.474 16.781 -18.646 1.00 76.31 190 LYS A O 1
ATOM 1527 N N . TYR A 1 191 ? 16.267 15.432 -18.805 1.00 75.44 191 TYR A N 1
ATOM 1528 C CA . TYR A 1 191 ? 17.260 16.382 -18.273 1.00 75.44 191 TYR A CA 1
ATOM 1529 C C . TYR A 1 191 ? 17.157 17.784 -18.902 1.00 75.44 191 TYR A C 1
ATOM 1531 O O . TYR A 1 191 ? 17.214 18.803 -18.214 1.00 75.44 191 TYR A O 1
ATOM 1539 N N . LYS A 1 192 ? 16.911 17.847 -20.218 1.00 78.75 192 LYS A N 1
ATOM 1540 C CA . LYS A 1 192 ? 16.699 19.103 -20.954 1.00 78.75 192 LYS A CA 1
ATOM 1541 C C . LYS A 1 192 ? 15.516 19.919 -20.410 1.00 78.75 192 LYS A C 1
ATOM 1543 O O . LYS A 1 192 ? 15.609 21.141 -20.345 1.00 78.75 192 LYS A O 1
ATOM 1548 N N . SER A 1 193 ? 14.426 19.265 -20.009 1.00 83.62 193 SER A N 1
ATOM 1549 C CA . SER A 1 193 ? 13.247 19.928 -19.442 1.00 83.62 193 SER A CA 1
ATOM 1550 C C . SER A 1 193 ? 13.543 20.522 -18.065 1.00 83.62 193 SER A C 1
ATOM 1552 O O . SER A 1 193 ? 13.185 21.671 -17.819 1.00 83.62 193 SER A O 1
ATOM 1554 N N . LEU A 1 194 ? 14.264 19.789 -17.207 1.00 84.38 194 LEU A N 1
ATOM 1555 C CA . LEU A 1 194 ? 14.731 20.290 -15.907 1.00 84.38 194 LEU A CA 1
ATOM 1556 C C . LEU A 1 194 ? 15.633 21.519 -16.068 1.00 84.38 194 LEU A C 1
ATOM 1558 O O . LEU A 1 194 ? 15.420 22.535 -15.412 1.00 84.38 194 LEU A O 1
ATOM 1562 N N . MET A 1 195 ? 16.592 21.460 -16.992 1.00 87.06 195 MET A N 1
ATOM 1563 C CA . MET A 1 195 ? 17.503 22.573 -17.264 1.00 87.06 195 MET A CA 1
ATOM 1564 C C . MET A 1 195 ? 16.766 23.809 -17.802 1.00 87.06 195 MET A C 1
ATOM 1566 O O . MET A 1 195 ? 17.070 24.940 -17.425 1.00 87.06 195 MET A O 1
ATOM 1570 N N . ASN A 1 196 ? 15.775 23.613 -18.675 1.00 91.38 196 ASN A N 1
ATOM 1571 C CA . ASN A 1 196 ? 14.943 24.705 -19.180 1.00 91.38 196 ASN A CA 1
ATOM 1572 C C . ASN A 1 196 ? 14.113 25.352 -18.063 1.00 91.38 196 ASN A C 1
ATOM 1574 O O . ASN A 1 196 ? 14.025 26.579 -18.013 1.00 91.38 196 ASN A O 1
ATOM 1578 N N . LEU A 1 197 ? 13.549 24.548 -17.158 1.00 90.31 197 LEU A N 1
ATOM 1579 C CA . LEU A 1 197 ? 12.826 25.044 -15.989 1.00 90.31 197 LEU A CA 1
ATOM 1580 C C . LEU A 1 197 ? 13.749 25.862 -15.078 1.00 90.31 197 LEU A C 1
ATOM 1582 O O . LEU A 1 197 ? 13.411 26.992 -14.737 1.00 90.31 197 LEU A O 1
ATOM 1586 N N . GLN A 1 198 ? 14.937 25.341 -14.755 1.00 90.81 198 GLN A N 1
ATOM 1587 C CA . GLN A 1 198 ? 15.937 26.061 -13.958 1.00 90.81 198 GLN A CA 1
ATOM 1588 C C . GLN A 1 198 ? 16.285 27.418 -14.581 1.00 90.81 198 GLN A C 1
ATOM 1590 O O . GLN A 1 198 ? 16.234 28.438 -13.899 1.00 90.81 198 GLN A O 1
ATOM 1595 N N . LYS A 1 199 ? 16.559 27.453 -15.892 1.00 93.00 199 LYS A N 1
ATOM 1596 C CA . LYS A 1 199 ? 16.835 28.701 -16.623 1.00 93.00 199 LYS A CA 1
ATOM 1597 C C . LYS A 1 199 ? 15.667 29.685 -16.569 1.00 93.00 199 LYS A C 1
ATOM 1599 O O . LYS A 1 199 ? 15.893 30.881 -16.412 1.00 93.00 199 LYS A O 1
ATOM 1604 N N . SER A 1 200 ? 14.434 29.197 -16.699 1.00 93.75 200 SER A N 1
ATOM 1605 C CA . SER A 1 200 ? 13.235 30.036 -16.619 1.00 93.75 200 SER A CA 1
ATOM 1606 C C . SER A 1 200 ? 13.055 30.645 -15.229 1.00 93.75 200 SER A C 1
ATOM 1608 O O . SER A 1 200 ? 12.706 31.818 -15.129 1.00 93.75 200 SER A O 1
ATOM 1610 N N . ILE A 1 201 ? 13.310 29.869 -14.172 1.00 94.44 201 ILE A N 1
ATOM 1611 C CA . ILE A 1 201 ? 13.222 30.339 -12.786 1.00 94.44 201 ILE A CA 1
ATOM 1612 C C . ILE A 1 201 ? 14.286 31.407 -12.526 1.00 94.44 201 ILE A C 1
ATOM 1614 O O . ILE A 1 201 ? 13.942 32.488 -12.060 1.00 94.44 201 ILE A O 1
ATOM 1618 N N . ILE A 1 202 ? 15.548 31.150 -12.890 1.00 95.31 202 ILE A N 1
ATOM 1619 C CA . ILE A 1 202 ? 16.646 32.121 -12.729 1.00 95.31 202 ILE A CA 1
ATOM 1620 C C . ILE A 1 202 ? 16.293 33.440 -13.419 1.00 95.31 202 ILE A C 1
ATOM 1622 O O . ILE A 1 202 ? 16.314 34.490 -12.788 1.00 95.31 202 ILE A O 1
ATOM 1626 N N . LYS A 1 203 ? 15.846 33.373 -14.678 1.00 94.56 203 LYS A N 1
ATOM 1627 C CA . LYS A 1 203 ? 15.450 34.559 -15.441 1.00 94.56 203 LYS A CA 1
ATOM 1628 C C . LYS A 1 203 ? 14.313 35.350 -14.779 1.00 94.56 203 LYS A C 1
ATOM 1630 O O . LYS A 1 203 ? 14.301 36.566 -14.890 1.00 94.56 203 LYS A O 1
ATOM 1635 N N . SER A 1 204 ? 13.367 34.677 -14.118 1.00 91.81 204 SER A N 1
ATOM 1636 C CA . SER A 1 204 ? 12.253 35.338 -13.416 1.00 91.81 204 SER A CA 1
ATOM 1637 C C . SER A 1 204 ? 12.649 36.006 -12.097 1.00 91.81 204 SER A C 1
ATOM 1639 O O . SER A 1 204 ? 11.919 36.869 -11.625 1.00 91.81 204 SER A O 1
ATOM 1641 N N . LEU A 1 205 ? 13.780 35.609 -11.506 1.00 89.56 20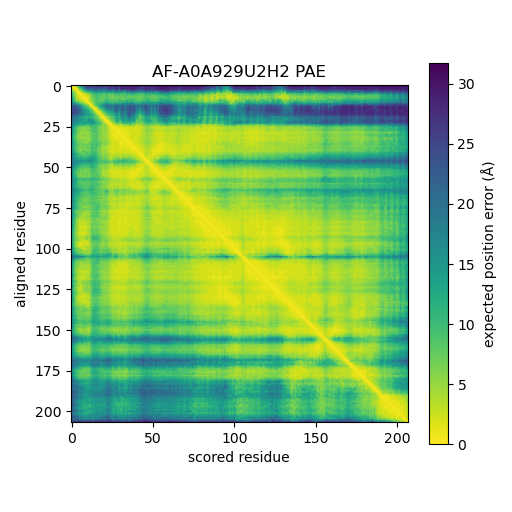5 LEU A N 1
ATOM 1642 C CA . LEU A 1 205 ? 14.310 36.176 -10.262 1.00 89.56 205 LEU A CA 1
ATOM 1643 C C . LEU A 1 205 ? 15.265 37.358 -10.508 1.00 89.56 205 LEU A C 1
ATOM 1645 O O . LEU A 1 205 ? 15.561 38.102 -9.579 1.00 89.56 205 LEU A O 1
ATOM 1649 N N . GLU A 1 206 ? 15.767 37.506 -11.737 1.00 87.56 206 GLU A N 1
ATOM 1650 C CA . GLU A 1 206 ? 16.660 38.596 -12.168 1.00 87.56 206 GLU A CA 1
ATOM 1651 C C . GLU A 1 206 ? 15.907 39.818 -12.737 1.00 87.56 206 GLU A C 1
ATOM 1653 O O . GLU A 1 206 ? 16.529 40.840 -13.034 1.00 87.56 206 GLU A O 1
ATOM 1658 N N . THR A 1 207 ? 14.583 39.713 -12.895 1.00 61.88 207 THR A N 1
ATOM 1659 C CA . THR A 1 207 ? 13.644 40.801 -13.243 1.00 61.88 207 THR A CA 1
ATOM 1660 C C . THR A 1 207 ? 12.943 41.346 -12.015 1.00 61.88 207 THR A C 1
ATOM 1662 O O . THR A 1 207 ? 12.797 42.585 -11.941 1.00 61.88 207 THR A O 1
#

Solvent-accessible surface area (backbone atoms only — not comparable to full-atom values): 12247 Å² total; per-residue (Å²): 142,85,82,80,73,45,75,47,79,47,64,78,83,71,76,87,79,82,83,69,47,90,86,29,42,56,58,56,69,59,40,43,74,63,42,69,61,47,62,48,46,35,44,45,79,56,95,95,36,47,37,26,38,43,26,38,66,98,51,75,76,44,82,36,80,40,69,76,56,48,64,78,80,39,55,69,39,42,60,51,42,53,46,54,55,50,52,49,50,51,33,28,73,71,13,33,41,40,35,32,51,48,58,55,82,55,42,57,69,67,59,48,53,51,54,53,50,42,55,71,33,63,86,64,18,74,53,67,28,43,79,46,71,43,71,89,60,47,65,59,51,58,75,48,80,55,44,80,82,37,73,49,75,39,81,72,100,48,86,46,77,44,54,40,40,82,79,44,86,60,75,88,58,63,46,24,57,41,41,67,68,31,75,77,59,84,63,51,83,60,64,69,59,55,53,49,51,53,53,52,51,54,58,64,72,77,109

Radius of gyration: 21.25 Å; Cα contacts (8 Å, |Δi|>4): 277; chains: 1; bounding box: 51×62×57 Å

Mean predicted aligned error: 8.41 Å

Sequence (207 aa):
MKDGHMFVDLAFFTNFNLFLPEGGSVPTEIISLLDPTIEYINIENINDKVITRLKFYQQKEMVLLNPSELNVFLSSGTVKGVRVFSDALRVLKKGGYFIVDEVENHFNRELVSALLRLFMNKRTNPKGAVILFSTHYPELLDELERNDAVFITRSDHGLTVDNLNAFLKRNDIRKSEVYQSDSLGGTAPKYKSLMNLQKSIIKSLET

Foldseek 3Di:
DDDDFDEDAAAPPDDDPDDAFPVQWQPVVLLCVQPVQWPTWGWDQDPNWIWIWTDGPPDDIDIDRDLVCVVVVDPPLSSVSSRLVRVLLVCLVRPHEAEEEALPPRDDPVSVLVSVVLQVDCVSRVRNHYYHYDHPQQQVVLSDQDQQNDWDWADDVHTDIHGRCVPDVDSPDSRSCCLDVCVVPRSDDDPVVVVVVVVVVVVVVVD

Nearest PDB structures (foldseek):
  8ux9-assembly1_B  TM=5.361E-01  e=4.974E-01  Escherichia coli B185
  8v47-assembly1_H  TM=5.434E-01  e=5.974E-01  Escherichia coli B185
  8v45-assembly1_B  TM=5.270E-01  e=4.217E+00  Escherichia coli B185
  8ux9-assembly1_C  TM=4.989E-01  e=3.967E+00  Escherichia coli B185
  8v48-assembly1_B  TM=2.821E-01  e=1.493E+00  Escherichia coli B185

Secondary structure (DSSP, 8-state):
------EEE-TT---STT---TTSB--HHHHHHH-TTEEEEEEEEETTEEEEEEEETTS--EEESSGGGHHHHS-HHHHHHHHHHHHHHHHHHH--EEEESSGGGGS-HHHHHHHHHHHH-TTT-TT--EEEE--S-TTHHHH-S-GGG-EEEEESSSEEEEEGGGT---SSS-HHHHHHTTTTSSSS--HHHHHHHHHHHHHHH--

pLDDT: mean 83.59, std 12.08, range [35.62, 96.5]